Protein AF-A0A0G0GGF8-F1 (afdb_monomer)

Nearest PDB structures (foldseek):
  1bbb-assembly1_A  TM=2.912E-01  e=8.423E+00  Homo sapiens
  7zn0-assembly1_C  TM=1.969E-01  e=3.941E+00  Bacillus coahuilensis

Organism: NCBI:txid1618486

Structure (mmCIF, N/CA/C/O backbone):
data_AF-A0A0G0GGF8-F1
#
_entry.id   AF-A0A0G0GGF8-F1
#
loop_
_atom_site.group_PDB
_atom_site.id
_atom_site.type_symbol
_atom_site.label_atom_id
_atom_site.label_alt_id
_atom_site.label_comp_id
_atom_site.label_asym_id
_atom_site.label_entity_id
_atom_site.label_seq_id
_atom_site.pdbx_PDB_ins_code
_atom_site.Cartn_x
_atom_site.Cartn_y
_atom_site.Cartn_z
_atom_site.occupancy
_atom_site.B_iso_or_equiv
_atom_site.auth_seq_id
_atom_site.auth_comp_id
_atom_site.auth_asym_id
_atom_site.auth_atom_id
_atom_site.pdbx_PDB_model_num
ATOM 1 N N . MET A 1 1 ? 12.171 -14.459 -38.497 1.00 42.41 1 MET A N 1
ATOM 2 C CA . MET A 1 1 ? 12.816 -14.748 -37.200 1.00 42.41 1 MET A CA 1
ATOM 3 C C . MET A 1 1 ? 14.326 -14.737 -37.392 1.00 42.41 1 MET A C 1
ATOM 5 O O . MET A 1 1 ? 14.806 -15.535 -38.185 1.00 42.41 1 MET A O 1
ATOM 9 N N . PRO A 1 2 ? 15.039 -13.827 -36.716 1.00 27.62 2 PRO A N 1
ATOM 10 C CA . PRO A 1 2 ? 16.383 -14.059 -36.173 1.00 27.62 2 PRO A CA 1
ATOM 11 C C . PRO A 1 2 ? 16.330 -13.899 -34.634 1.00 27.62 2 PRO A C 1
ATOM 13 O O . PRO A 1 2 ? 15.717 -12.967 -34.125 1.00 27.62 2 PRO A O 1
ATOM 16 N N . SER A 1 3 ? 16.597 -14.963 -33.872 1.00 27.47 3 SER A N 1
ATOM 17 C CA . SER A 1 3 ? 17.877 -15.296 -33.212 1.00 27.47 3 SER A CA 1
ATOM 18 C C . SER A 1 3 ? 18.202 -14.462 -31.959 1.00 27.47 3 SER A C 1
ATOM 20 O O . SER A 1 3 ? 18.900 -13.461 -32.027 1.00 27.47 3 SER A O 1
ATOM 22 N N . GLY A 1 4 ? 17.757 -14.960 -30.800 1.00 34.84 4 GLY A N 1
ATOM 23 C CA . GLY A 1 4 ? 18.684 -15.309 -29.716 1.00 34.84 4 GLY A CA 1
ATOM 24 C C . GLY A 1 4 ? 19.495 -14.209 -29.028 1.00 34.84 4 GLY A C 1
ATOM 25 O O . GLY A 1 4 ? 20.629 -14.485 -28.648 1.00 34.84 4 GLY A O 1
ATOM 26 N N . GLU A 1 5 ? 18.947 -13.017 -28.801 1.00 31.73 5 GLU A N 1
ATOM 27 C CA . GLU A 1 5 ? 19.563 -12.083 -27.852 1.00 31.73 5 GLU A CA 1
ATOM 28 C C . GLU A 1 5 ? 19.329 -12.571 -26.413 1.00 31.73 5 GLU A C 1
ATOM 30 O O . GLU A 1 5 ? 18.204 -12.854 -25.991 1.00 31.73 5 GLU A O 1
ATOM 35 N N . GLY A 1 6 ? 20.438 -12.777 -25.698 1.00 29.95 6 GLY A N 1
ATOM 36 C CA . GLY A 1 6 ? 20.502 -13.428 -24.397 1.00 29.95 6 GLY A CA 1
ATOM 37 C C . GLY A 1 6 ? 19.543 -12.822 -23.378 1.00 29.95 6 GLY A C 1
ATOM 38 O O . GLY A 1 6 ? 19.532 -11.616 -23.150 1.00 29.95 6 GLY A O 1
ATOM 39 N N . ARG A 1 7 ? 18.757 -13.687 -22.727 1.00 31.75 7 ARG A N 1
ATOM 40 C CA . ARG A 1 7 ? 17.945 -13.310 -21.566 1.00 31.75 7 ARG A CA 1
ATOM 41 C C . ARG A 1 7 ? 18.889 -12.814 -20.462 1.00 31.75 7 ARG A C 1
ATOM 43 O O . ARG A 1 7 ? 19.703 -13.616 -19.997 1.00 31.75 7 ARG A O 1
ATOM 50 N N . PRO A 1 8 ? 18.798 -11.549 -20.018 1.00 37.25 8 PRO A N 1
ATOM 51 C CA . PRO A 1 8 ? 19.554 -11.089 -18.864 1.00 37.25 8 PRO A CA 1
ATOM 52 C C . PRO A 1 8 ? 19.138 -11.892 -17.627 1.00 37.25 8 PRO A C 1
ATOM 54 O O . PRO A 1 8 ? 17.979 -12.292 -17.488 1.00 37.25 8 PRO A O 1
ATOM 57 N N . GLY A 1 9 ? 20.123 -12.184 -16.778 1.00 36.41 9 GLY A N 1
ATOM 58 C CA . GLY A 1 9 ? 20.085 -13.216 -15.745 1.00 36.41 9 GLY A CA 1
ATOM 59 C C . GLY A 1 9 ? 18.895 -13.178 -14.779 1.00 36.41 9 GLY A C 1
ATOM 60 O O . GLY A 1 9 ? 18.388 -12.124 -14.412 1.00 36.41 9 GLY A O 1
ATOM 61 N N . TYR A 1 10 ? 18.492 -14.389 -14.378 1.00 38.44 10 TYR A N 1
ATOM 62 C CA . TYR A 1 10 ? 17.631 -14.763 -13.249 1.00 38.44 10 TYR A CA 1
ATOM 63 C C . TYR A 1 10 ? 16.776 -13.646 -12.631 1.00 38.44 10 TYR A C 1
ATOM 65 O O . TYR A 1 10 ? 17.035 -13.156 -11.533 1.00 38.44 10 TYR A O 1
ATOM 73 N N . ILE A 1 11 ? 15.658 -13.341 -13.289 1.00 41.03 11 ILE A N 1
ATOM 74 C CA . ILE A 1 11 ? 14.492 -12.778 -12.605 1.00 41.03 11 ILE A CA 1
ATOM 75 C C . ILE A 1 11 ? 13.944 -13.878 -11.695 1.00 41.03 11 ILE A C 1
ATOM 77 O O . ILE A 1 11 ? 13.741 -14.992 -12.172 1.00 41.03 11 ILE A O 1
ATOM 81 N N . ASN A 1 12 ? 13.715 -13.594 -10.408 1.00 42.25 12 ASN A N 1
ATOM 82 C CA . ASN A 1 12 ? 13.140 -14.560 -9.467 1.00 42.25 12 ASN A CA 1
ATOM 83 C C . ASN A 1 12 ? 11.812 -15.117 -10.034 1.00 42.25 12 ASN A C 1
ATOM 85 O O . ASN A 1 12 ? 10.801 -14.406 -10.017 1.00 42.25 12 ASN A O 1
ATOM 89 N N . PRO A 1 13 ? 11.780 -16.372 -10.525 1.00 43.16 13 PRO A N 1
ATOM 90 C CA . PRO A 1 13 ? 10.624 -16.899 -11.248 1.00 43.16 13 PRO A CA 1
ATOM 91 C C . PRO A 1 13 ? 9.421 -17.140 -10.323 1.00 43.16 13 PRO A C 1
ATOM 93 O O . PRO A 1 13 ? 8.307 -17.339 -10.797 1.00 43.16 13 PRO A O 1
ATOM 96 N N . ARG A 1 14 ? 9.624 -17.093 -8.999 1.00 47.16 14 ARG A N 1
ATOM 97 C CA . ARG A 1 14 ? 8.639 -17.477 -7.980 1.00 47.16 14 ARG A CA 1
ATOM 98 C C . ARG A 1 14 ? 7.626 -16.365 -7.687 1.00 47.16 14 ARG A C 1
ATOM 100 O O . ARG A 1 14 ? 6.422 -16.582 -7.784 1.00 47.16 14 ARG A O 1
ATOM 107 N N . GLY A 1 15 ? 8.103 -15.128 -7.511 1.00 41.72 15 GLY A N 1
ATOM 108 C CA . GLY A 1 15 ? 7.237 -13.948 -7.358 1.00 41.72 15 GLY A CA 1
ATOM 109 C C . GLY A 1 15 ? 6.410 -13.617 -8.610 1.00 41.72 15 GLY A C 1
ATOM 110 O O . GLY A 1 15 ? 5.330 -13.041 -8.500 1.00 41.72 15 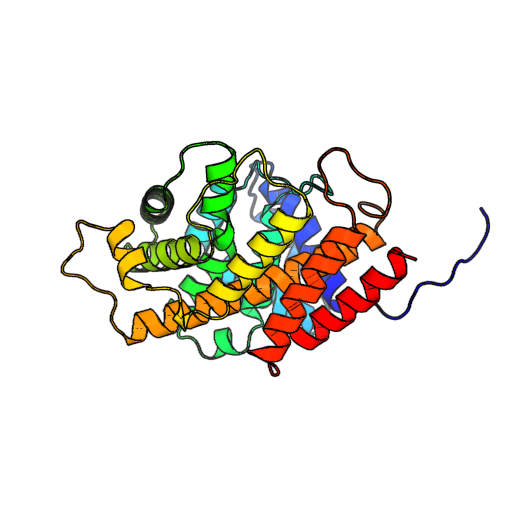GLY A O 1
ATOM 111 N N . GLN A 1 16 ? 6.874 -14.020 -9.800 1.00 49.03 16 GLN A N 1
ATOM 112 C CA . GLN A 1 16 ? 6.127 -13.851 -11.053 1.00 49.03 16 GLN A CA 1
ATOM 113 C C . GLN A 1 16 ? 4.892 -14.758 -11.134 1.00 49.03 16 GLN A C 1
ATOM 115 O O . GLN A 1 16 ? 3.879 -14.338 -11.684 1.00 49.03 16 GLN A O 1
ATOM 120 N N . ILE A 1 17 ? 4.940 -15.975 -10.582 1.00 50.72 17 ILE A N 1
ATOM 121 C CA . ILE A 1 17 ? 3.819 -16.927 -10.654 1.00 50.72 17 ILE A CA 1
ATOM 122 C C . ILE A 1 17 ? 2.632 -16.428 -9.825 1.00 50.72 17 ILE A C 1
ATOM 124 O O . ILE A 1 17 ? 1.522 -16.352 -10.341 1.00 50.72 17 ILE A O 1
ATOM 128 N N . ILE A 1 18 ? 2.855 -16.005 -8.579 1.00 51.66 18 ILE A N 1
ATOM 129 C CA . ILE A 1 18 ? 1.782 -15.501 -7.704 1.00 51.66 18 ILE A CA 1
ATOM 130 C C . ILE A 1 18 ? 1.188 -14.199 -8.237 1.00 51.66 18 ILE A C 1
ATOM 132 O O . ILE A 1 18 ? -0.029 -14.038 -8.284 1.00 51.66 18 ILE A O 1
ATOM 136 N N . PHE A 1 19 ? 2.038 -13.292 -8.714 1.00 50.81 19 PHE A N 1
ATOM 137 C CA . PHE A 1 19 ? 1.583 -12.076 -9.372 1.00 50.81 19 PHE A CA 1
ATOM 138 C C . PHE A 1 19 ? 0.706 -12.376 -10.601 1.00 50.81 19 PHE A C 1
ATOM 140 O O . PHE A 1 19 ? -0.325 -11.732 -10.802 1.00 50.81 19 PHE A O 1
ATOM 147 N N . ARG A 1 20 ? 1.064 -13.401 -11.387 1.00 56.06 20 ARG A N 1
ATOM 148 C CA . ARG A 1 20 ? 0.269 -13.889 -12.527 1.00 56.06 20 ARG A CA 1
ATOM 149 C C . ARG A 1 20 ? -1.031 -14.587 -12.109 1.00 56.06 20 ARG A C 1
ATOM 151 O O . ARG A 1 20 ? -2.036 -14.456 -12.802 1.00 56.06 20 ARG A O 1
ATOM 158 N N . LEU A 1 21 ? -1.053 -15.273 -10.967 1.00 54.25 21 LEU A N 1
ATOM 159 C CA . LEU A 1 21 ? -2.281 -15.837 -10.395 1.00 54.25 21 LEU A CA 1
ATOM 160 C C . LEU A 1 21 ? -3.246 -14.731 -9.944 1.00 54.25 21 LEU A C 1
ATOM 162 O O . LEU A 1 21 ? -4.427 -14.788 -10.278 1.00 54.25 21 LEU A O 1
ATOM 166 N N . ILE A 1 22 ? -2.744 -13.686 -9.278 1.00 55.44 22 ILE A N 1
ATOM 167 C CA . ILE A 1 22 ? -3.530 -12.493 -8.910 1.00 55.44 22 ILE A CA 1
ATOM 168 C C . ILE A 1 22 ? -4.068 -11.793 -10.169 1.00 55.44 22 ILE A C 1
ATOM 170 O O . ILE A 1 22 ? -5.231 -11.396 -10.220 1.00 55.44 22 ILE A O 1
ATOM 174 N N . LEU A 1 23 ? -3.240 -11.695 -11.211 1.00 49.50 23 LEU A N 1
ATOM 175 C CA . LEU A 1 23 ? -3.595 -11.159 -12.528 1.00 49.50 23 LEU A CA 1
ATOM 176 C C . LEU A 1 23 ? -4.792 -11.868 -13.158 1.00 49.50 23 LEU A C 1
ATOM 178 O O . LEU A 1 23 ? -5.785 -11.218 -13.485 1.00 49.50 23 LEU A O 1
ATOM 182 N N . ASN A 1 24 ? -4.717 -13.195 -13.268 1.00 48.25 24 ASN A N 1
ATOM 183 C CA . ASN A 1 24 ? -5.761 -13.999 -13.900 1.00 48.25 24 ASN A CA 1
ATOM 184 C C . ASN A 1 24 ? -7.081 -13.958 -13.115 1.00 48.25 24 ASN A C 1
ATOM 186 O O . ASN A 1 24 ? -8.149 -14.105 -13.702 1.00 48.25 24 ASN A O 1
ATOM 190 N N . GLN A 1 25 ? -7.023 -13.713 -11.803 1.00 49.12 25 GLN A N 1
ATOM 191 C CA . GLN A 1 25 ? -8.213 -13.596 -10.960 1.00 49.12 25 GLN A CA 1
ATOM 192 C C . GLN A 1 25 ? -8.820 -12.190 -10.951 1.00 49.12 25 GLN A C 1
ATOM 194 O O . GLN A 1 25 ? -10.022 -12.052 -10.753 1.00 49.12 25 GLN A O 1
ATOM 199 N N . SER A 1 26 ? -8.035 -11.138 -11.205 1.00 42.50 26 SER A N 1
ATOM 200 C CA . SER A 1 26 ? -8.521 -9.751 -11.144 1.00 42.50 26 SER A CA 1
ATOM 201 C C . SER A 1 26 ? -9.596 -9.421 -12.195 1.00 42.50 26 SER A C 1
ATOM 203 O O . SER A 1 26 ? -10.459 -8.583 -11.941 1.00 42.50 26 SER A O 1
ATOM 205 N N . HIS A 1 27 ? -9.609 -10.130 -13.330 1.00 42.03 27 HIS A N 1
ATOM 206 C CA . HIS A 1 27 ? -10.660 -10.022 -14.349 1.00 42.03 27 HIS A CA 1
ATOM 207 C C . HIS A 1 27 ? -12.040 -10.475 -13.841 1.00 42.03 27 HIS A C 1
ATOM 209 O O . HIS A 1 27 ? -13.049 -9.890 -14.217 1.00 42.03 27 HIS A O 1
ATOM 215 N N . ILE A 1 28 ? -12.084 -11.442 -12.919 1.00 45.50 28 ILE A N 1
ATOM 216 C CA . ILE A 1 28 ? -13.326 -12.002 -12.356 1.00 45.50 28 ILE A CA 1
ATOM 217 C C . ILE A 1 28 ? -14.070 -10.958 -11.504 1.00 45.50 28 ILE A C 1
ATOM 219 O O . ILE A 1 28 ? -15.293 -10.982 -11.407 1.00 45.50 28 ILE A O 1
ATOM 223 N N . TYR A 1 29 ? -13.344 -10.000 -10.924 1.00 42.16 29 TYR A N 1
ATOM 224 C CA . TYR A 1 29 ? -13.914 -8.959 -10.064 1.00 42.16 29 TYR A CA 1
ATOM 225 C C . TYR A 1 29 ? -14.467 -7.751 -10.837 1.00 42.16 29 TYR A C 1
ATOM 227 O O . TYR A 1 29 ? -15.232 -6.968 -10.273 1.00 42.16 29 TYR A O 1
ATOM 235 N N . ASN A 1 30 ? -14.112 -7.589 -12.116 1.00 41.97 30 ASN A N 1
ATOM 236 C CA . ASN A 1 30 ? -14.522 -6.435 -12.922 1.00 41.97 30 ASN A CA 1
ATOM 237 C C . ASN A 1 30 ? -15.901 -6.590 -13.580 1.00 41.97 30 ASN A C 1
ATOM 239 O O . ASN A 1 30 ? -16.567 -5.581 -13.811 1.00 41.97 30 ASN A O 1
ATOM 243 N N . ASP A 1 31 ? -16.362 -7.819 -13.817 1.00 40.72 31 ASP A N 1
ATOM 244 C CA . ASP A 1 31 ? -17.608 -8.074 -14.557 1.00 40.72 31 ASP A CA 1
ATOM 245 C C . ASP A 1 31 ? -18.866 -8.088 -13.672 1.00 40.72 31 ASP A C 1
ATOM 247 O O . ASP A 1 31 ? -19.960 -8.398 -14.135 1.00 40.72 31 ASP A O 1
ATOM 251 N N . GLY A 1 32 ? -18.749 -7.780 -12.375 1.00 38.31 32 GLY A N 1
ATOM 252 C CA . GLY A 1 32 ? -19.886 -7.782 -11.442 1.00 38.31 32 GLY A CA 1
ATOM 253 C C . GLY A 1 32 ? -20.493 -9.168 -11.174 1.00 38.31 32 GLY A C 1
ATOM 254 O O . GLY A 1 32 ? -21.337 -9.302 -10.291 1.00 38.31 32 GLY A O 1
ATOM 255 N N . ILE A 1 33 ? -20.032 -10.211 -11.867 1.00 37.34 33 ILE A N 1
ATOM 256 C CA . ILE A 1 33 ? -20.377 -11.608 -11.612 1.00 37.34 33 ILE A CA 1
ATOM 257 C C . ILE A 1 33 ? -19.367 -12.157 -10.604 1.00 37.34 33 ILE A C 1
ATOM 259 O O . ILE A 1 33 ? -18.464 -12.931 -10.920 1.00 37.34 33 ILE A O 1
ATOM 263 N N . CYS A 1 34 ? -19.537 -11.756 -9.347 1.00 40.97 34 CYS A N 1
ATOM 264 C CA . CYS A 1 34 ? -18.938 -12.475 -8.234 1.00 40.97 34 CYS A CA 1
ATOM 265 C C . CYS A 1 34 ? -19.720 -13.783 -8.054 1.00 40.97 34 CYS A C 1
ATOM 267 O O . CYS A 1 34 ? -20.626 -13.873 -7.229 1.00 40.97 34 CYS A O 1
ATOM 269 N N . SER A 1 35 ? -19.429 -14.800 -8.869 1.00 35.94 35 SER A N 1
ATOM 270 C CA . SER A 1 35 ? -19.874 -16.154 -8.549 1.00 35.94 35 SER A CA 1
ATOM 271 C C . SER A 1 35 ? -18.721 -16.872 -7.858 1.00 35.94 35 SER A C 1
ATOM 273 O O . SER A 1 35 ? -17.689 -17.178 -8.459 1.00 35.94 35 SER A O 1
ATOM 275 N N . TRP A 1 36 ? -18.913 -17.131 -6.567 1.00 37.84 36 TRP A N 1
ATOM 276 C CA . TRP A 1 36 ? -18.075 -17.959 -5.696 1.00 37.84 36 TRP A CA 1
ATOM 277 C C . TRP A 1 36 ? -17.606 -19.280 -6.344 1.00 37.84 36 TRP A C 1
ATOM 279 O O . TRP A 1 36 ? -16.554 -19.810 -5.986 1.00 37.84 36 TRP A O 1
ATOM 289 N N . ASN A 1 37 ? -18.319 -19.777 -7.361 1.00 34.41 37 ASN A N 1
ATOM 290 C CA . ASN A 1 37 ? -17.944 -20.951 -8.150 1.00 34.41 37 ASN A CA 1
ATOM 291 C C . ASN A 1 37 ? -16.600 -20.800 -8.890 1.00 34.41 37 ASN A C 1
ATOM 293 O O . ASN A 1 37 ? -15.916 -21.798 -9.113 1.00 34.41 37 ASN A O 1
ATOM 297 N N . ASN A 1 38 ? -16.151 -19.575 -9.186 1.00 38.06 38 ASN A N 1
ATOM 298 C CA . ASN A 1 38 ? -14.827 -19.348 -9.773 1.00 38.06 38 ASN A CA 1
ATOM 299 C C . ASN A 1 38 ? -13.680 -19.456 -8.749 1.00 38.06 38 ASN A C 1
ATOM 301 O O . ASN A 1 38 ? -12.578 -19.849 -9.130 1.00 38.06 38 ASN A O 1
ATOM 305 N N . MET A 1 39 ? -13.931 -19.221 -7.452 1.00 40.78 39 MET A N 1
ATOM 306 C CA . MET A 1 39 ? -12.955 -19.504 -6.383 1.00 40.78 39 MET A CA 1
ATOM 307 C C . MET A 1 39 ? -12.774 -21.004 -6.125 1.00 40.78 39 MET A C 1
ATOM 309 O O . MET A 1 39 ? -11.697 -21.449 -5.733 1.00 40.78 39 MET A O 1
ATOM 313 N N . ILE A 1 40 ? -13.800 -21.811 -6.396 1.00 38.09 40 ILE A N 1
ATOM 314 C CA . ILE A 1 40 ? -13.758 -23.266 -6.204 1.00 38.09 40 ILE A CA 1
ATOM 315 C C . ILE A 1 40 ? -12.890 -23.951 -7.278 1.00 38.09 40 ILE A C 1
ATOM 317 O O . ILE A 1 40 ? -12.176 -24.903 -6.963 1.00 38.09 40 ILE A O 1
ATOM 321 N N . ASN A 1 41 ? -12.831 -23.422 -8.506 1.00 35.06 41 ASN A N 1
ATOM 322 C CA . ASN A 1 41 ? -11.938 -23.940 -9.557 1.00 35.06 41 ASN A CA 1
ATOM 323 C C . ASN A 1 41 ? -10.444 -23.656 -9.297 1.00 35.06 41 ASN A C 1
ATOM 325 O O . ASN A 1 41 ? -9.583 -24.354 -9.830 1.00 35.06 41 ASN A O 1
ATOM 329 N N . ILE A 1 42 ? -10.126 -22.698 -8.419 1.00 40.34 42 ILE A N 1
ATOM 330 C CA . ILE A 1 42 ? -8.754 -22.373 -7.993 1.00 40.34 42 ILE A CA 1
ATOM 331 C C . ILE A 1 42 ? -8.184 -23.459 -7.070 1.00 40.34 42 ILE A C 1
ATOM 333 O O . ILE A 1 42 ? -7.000 -23.773 -7.157 1.00 40.34 42 ILE A O 1
ATOM 337 N N . ARG A 1 43 ? -9.022 -24.121 -6.259 1.00 37.19 43 ARG A N 1
ATOM 338 C CA . ARG A 1 43 ? -8.591 -25.239 -5.395 1.00 37.19 43 ARG A CA 1
ATOM 339 C C . ARG A 1 43 ? -8.087 -26.455 -6.176 1.00 37.19 43 ARG A C 1
ATOM 341 O O . ARG A 1 43 ? -7.363 -27.266 -5.613 1.00 37.19 43 ARG A O 1
ATOM 348 N N . ARG A 1 44 ? -8.477 -26.601 -7.447 1.00 33.88 44 ARG A N 1
ATOM 349 C CA . ARG A 1 44 ? -8.236 -27.816 -8.240 1.00 33.88 44 ARG A CA 1
ATOM 350 C C . ARG A 1 44 ? -6.990 -27.746 -9.136 1.00 33.88 44 ARG A C 1
ATOM 352 O O . ARG A 1 44 ? -6.562 -28.782 -9.625 1.00 33.88 44 ARG A O 1
ATOM 359 N N . PHE A 1 45 ? -6.402 -26.563 -9.333 1.00 35.53 45 PHE A N 1
ATOM 360 C CA . PHE A 1 45 ? -5.210 -26.366 -10.179 1.00 35.53 45 PHE A CA 1
ATOM 361 C C . PHE A 1 45 ? -3.899 -26.225 -9.378 1.00 35.53 45 PHE A C 1
ATOM 363 O O . PHE A 1 45 ? -2.823 -26.138 -9.957 1.00 35.53 45 PHE A O 1
ATOM 370 N N . ILE A 1 46 ? -3.976 -26.180 -8.046 1.00 41.56 46 ILE A N 1
ATOM 371 C CA . ILE A 1 46 ? -2.852 -25.852 -7.165 1.00 41.56 46 ILE A CA 1
ATOM 372 C C . ILE A 1 46 ? -2.385 -27.128 -6.459 1.00 41.56 46 ILE A C 1
ATOM 374 O O . ILE A 1 46 ? -2.961 -27.531 -5.449 1.00 41.56 46 ILE A O 1
ATOM 378 N N . SER A 1 47 ? -1.348 -27.772 -6.992 1.00 38.38 47 SER A N 1
ATOM 379 C CA . SER A 1 47 ? -0.620 -28.819 -6.280 1.00 38.38 47 SER A CA 1
ATOM 380 C C . SER A 1 47 ? 0.886 -28.688 -6.505 1.00 38.38 47 SER A C 1
ATOM 382 O O . SER A 1 47 ? 1.348 -28.747 -7.643 1.00 38.38 47 SER A O 1
ATOM 384 N N . GLU A 1 48 ? 1.604 -28.644 -5.375 1.00 41.25 48 GLU A N 1
ATOM 385 C CA . GLU A 1 48 ? 3.037 -28.923 -5.180 1.00 41.25 48 GLU A CA 1
ATOM 386 C C . GLU A 1 48 ? 4.043 -27.748 -5.128 1.00 41.25 48 GLU A C 1
ATOM 388 O O . GLU A 1 48 ? 5.183 -27.925 -5.536 1.00 41.25 48 GLU A O 1
ATOM 393 N N . ASN A 1 49 ? 3.739 -26.588 -4.513 1.00 46.22 49 ASN A N 1
ATOM 394 C CA . ASN A 1 49 ? 4.799 -25.649 -4.058 1.00 46.22 49 ASN A CA 1
ATOM 395 C C . ASN A 1 49 ? 4.541 -24.936 -2.704 1.00 46.22 49 ASN A C 1
ATOM 397 O O . ASN A 1 49 ? 3.415 -24.646 -2.311 1.00 46.22 49 ASN A O 1
ATOM 401 N N . SER A 1 50 ? 5.603 -24.593 -1.954 1.00 49.88 50 SER A N 1
ATOM 402 C CA . SER A 1 50 ? 5.503 -23.924 -0.633 1.00 49.88 50 SER A CA 1
ATOM 403 C C . SER A 1 50 ? 5.051 -22.457 -0.696 1.00 49.88 50 SER A C 1
ATOM 405 O O . SER A 1 50 ? 4.508 -21.935 0.278 1.00 49.88 50 SER A O 1
ATOM 407 N N . GLU A 1 51 ? 5.236 -21.790 -1.836 1.00 54.38 51 GLU A N 1
ATOM 408 C CA . GLU A 1 51 ? 4.696 -20.448 -2.086 1.00 54.38 51 GLU A CA 1
ATOM 409 C C . GLU A 1 51 ? 3.200 -20.468 -2.409 1.00 54.38 51 GLU A C 1
ATOM 411 O O . GLU A 1 51 ? 2.485 -19.542 -2.030 1.00 54.38 51 GLU A O 1
ATOM 416 N N . GLU A 1 52 ? 2.704 -21.562 -2.991 1.00 60.38 52 GLU A N 1
ATOM 417 C CA . GLU A 1 52 ? 1.272 -21.770 -3.199 1.00 60.38 52 GLU A CA 1
ATOM 418 C C . GLU A 1 52 ? 0.548 -21.864 -1.862 1.00 60.38 52 GLU A C 1
ATOM 420 O O . GLU A 1 52 ? -0.434 -21.165 -1.674 1.00 60.38 52 GLU A O 1
ATOM 425 N N . LYS A 1 53 ? 1.088 -22.597 -0.877 1.00 62.69 53 LYS A N 1
ATOM 426 C CA . LYS A 1 53 ? 0.516 -22.631 0.484 1.00 62.69 53 LYS A CA 1
ATOM 427 C C . LYS A 1 53 ? 0.413 -21.240 1.115 1.00 62.69 53 LYS A C 1
ATOM 429 O O . LYS A 1 53 ? -0.566 -20.945 1.794 1.00 62.69 53 LYS A O 1
ATOM 434 N N . LYS A 1 54 ? 1.406 -20.371 0.888 1.00 73.81 54 LYS A N 1
ATOM 435 C CA . LYS A 1 54 ? 1.387 -18.988 1.392 1.00 73.81 54 LYS A CA 1
ATOM 436 C C . LYS A 1 54 ? 0.336 -18.140 0.681 1.00 73.81 54 LYS A C 1
ATOM 438 O O . LYS A 1 54 ? -0.350 -17.358 1.330 1.00 73.81 54 LYS A O 1
ATOM 443 N N . PHE A 1 55 ? 0.218 -18.282 -0.639 1.00 73.75 55 PHE A N 1
ATOM 444 C CA . PHE A 1 55 ? -0.809 -17.592 -1.414 1.00 73.75 55 PHE A CA 1
ATOM 445 C C . PHE A 1 55 ? -2.214 -18.093 -1.061 1.00 73.75 55 PHE A C 1
ATOM 447 O O . PHE A 1 55 ? -3.095 -17.278 -0.823 1.00 73.75 55 PHE A O 1
ATOM 454 N N . THR A 1 56 ? -2.406 -19.403 -0.912 1.00 72.62 56 THR A N 1
ATOM 455 C CA . THR A 1 56 ? -3.647 -20.009 -0.419 1.00 72.62 56 THR A CA 1
ATOM 456 C C . THR A 1 56 ? -4.014 -19.463 0.954 1.00 72.62 56 THR A C 1
ATOM 458 O O . THR A 1 56 ? -5.128 -18.983 1.111 1.00 72.62 56 THR A O 1
ATOM 461 N N . GLY A 1 57 ? -3.076 -19.425 1.908 1.00 82.50 57 GLY A N 1
ATOM 462 C CA . GLY A 1 57 ? -3.337 -18.858 3.235 1.00 82.50 57 GLY A CA 1
ATOM 463 C C . GLY A 1 57 ? -3.719 -17.373 3.200 1.00 82.50 57 GLY A C 1
ATOM 464 O O . GLY A 1 57 ? -4.607 -16.946 3.931 1.00 82.50 57 GLY A O 1
ATOM 465 N N . PHE A 1 58 ? -3.107 -16.580 2.314 1.00 87.19 58 PHE A N 1
ATOM 466 C CA . PHE A 1 58 ? -3.517 -15.189 2.097 1.00 87.19 58 PHE A CA 1
ATOM 467 C C . PHE A 1 58 ? -4.929 -15.090 1.506 1.00 87.19 58 PHE A C 1
ATOM 469 O O . PHE A 1 58 ? -5.744 -14.310 1.993 1.00 87.19 58 PHE A O 1
ATOM 476 N N . MET A 1 59 ? -5.230 -15.890 0.480 1.00 80.12 59 MET A N 1
ATOM 477 C CA . MET A 1 59 ? -6.549 -15.908 -0.151 1.00 80.12 59 MET A CA 1
ATOM 478 C C . MET A 1 59 ? -7.632 -16.360 0.830 1.00 80.12 59 MET A C 1
ATOM 480 O O . MET A 1 59 ? -8.701 -15.759 0.864 1.00 80.12 59 MET A O 1
ATOM 484 N N . GLU A 1 60 ? -7.352 -17.358 1.668 1.00 82.31 60 GLU A N 1
ATOM 485 C CA . GLU A 1 60 ? -8.226 -17.785 2.765 1.00 82.31 60 GLU A CA 1
ATOM 486 C C . GLU A 1 60 ? -8.448 -16.654 3.773 1.00 82.31 60 GLU A C 1
ATOM 488 O O . GLU A 1 60 ? -9.586 -16.408 4.169 1.00 82.31 60 GLU A O 1
ATOM 493 N N . PHE A 1 61 ? -7.395 -15.908 4.127 1.00 87.75 61 PHE A N 1
ATOM 494 C CA . PHE A 1 61 ? -7.501 -14.766 5.031 1.00 87.75 61 PHE A CA 1
ATOM 495 C C . PHE A 1 61 ? -8.412 -13.665 4.470 1.00 87.75 61 PHE A C 1
ATOM 497 O O . PHE A 1 61 ? -9.356 -13.251 5.142 1.00 87.75 61 PHE A O 1
ATOM 504 N N . ILE A 1 62 ? -8.181 -13.201 3.235 1.00 85.56 62 ILE A N 1
ATOM 505 C CA . ILE A 1 62 ? -8.995 -12.119 2.648 1.00 85.56 62 ILE A CA 1
ATOM 506 C C . ILE A 1 62 ? -10.408 -12.575 2.255 1.00 85.56 62 ILE A C 1
ATOM 508 O O . ILE A 1 62 ? -11.299 -11.740 2.151 1.00 85.56 62 ILE A O 1
ATOM 512 N N . SER A 1 63 ? -10.624 -13.883 2.079 1.00 77.31 63 SER A N 1
ATOM 513 C CA . SER A 1 63 ? -11.946 -14.474 1.813 1.00 77.31 63 SER A CA 1
ATOM 514 C C . SER A 1 63 ? -12.707 -14.853 3.087 1.00 77.31 63 SER A C 1
ATOM 516 O O . SER A 1 63 ? -13.814 -15.385 3.007 1.00 77.31 63 SER A O 1
ATOM 518 N N . SER A 1 64 ? -12.124 -14.622 4.265 1.00 82.12 64 SER A N 1
ATOM 519 C CA . SER A 1 64 ? -12.804 -14.858 5.536 1.00 82.12 64 SER A CA 1
ATOM 520 C C . SER A 1 64 ? -14.023 -13.944 5.685 1.00 82.12 64 SER A C 1
ATOM 522 O O . SER A 1 64 ? -14.054 -12.828 5.159 1.00 82.12 64 SER A O 1
ATOM 524 N N . GLN A 1 65 ? -15.022 -14.390 6.453 1.00 80.31 65 GLN A N 1
ATOM 525 C CA . GLN A 1 65 ? -16.227 -13.595 6.729 1.00 80.31 65 GLN A CA 1
ATOM 526 C C . GLN A 1 65 ? -15.894 -12.225 7.339 1.00 80.31 65 GLN A C 1
ATOM 528 O O . GLN A 1 65 ? -16.588 -11.244 7.086 1.00 80.31 65 GLN A O 1
ATOM 533 N N . GLU A 1 66 ? -14.804 -12.140 8.101 1.00 85.81 66 GLU A N 1
ATOM 534 C CA . GLU A 1 66 ? -14.342 -10.901 8.723 1.00 85.81 66 GLU A CA 1
ATOM 535 C C . GLU A 1 66 ? -13.725 -9.927 7.709 1.00 85.81 66 GLU A C 1
ATOM 537 O O . GLU A 1 66 ? -13.876 -8.711 7.845 1.00 85.81 66 GLU A O 1
ATOM 542 N N . MET A 1 67 ? -13.048 -10.423 6.671 1.00 87.31 67 MET A N 1
ATOM 543 C CA . MET A 1 67 ? -12.422 -9.583 5.644 1.00 87.31 67 MET A CA 1
ATOM 544 C C . MET A 1 67 ? -13.354 -9.240 4.482 1.00 87.31 67 MET A C 1
ATOM 546 O O . MET A 1 67 ? -13.146 -8.212 3.835 1.00 87.31 67 MET A O 1
ATOM 550 N N . MET A 1 68 ? -14.396 -10.040 4.241 1.00 81.00 68 MET A N 1
ATOM 551 C CA . MET A 1 68 ? -15.340 -9.845 3.136 1.00 81.00 68 MET A CA 1
ATOM 552 C C . MET A 1 68 ? -15.861 -8.402 3.002 1.00 81.00 68 MET A C 1
ATOM 554 O O . MET A 1 68 ? -15.747 -7.850 1.907 1.00 81.00 68 MET A O 1
ATOM 558 N N . PRO A 1 69 ? -16.334 -7.722 4.068 1.00 83.19 69 PRO A N 1
ATOM 559 C CA . PRO A 1 69 ? -16.838 -6.359 3.915 1.00 83.19 69 PRO A CA 1
ATOM 560 C C . PRO A 1 69 ? -15.765 -5.349 3.481 1.00 83.19 69 PRO A C 1
ATOM 562 O O . PRO A 1 69 ? -16.054 -4.400 2.749 1.00 83.19 69 PRO A O 1
ATOM 565 N N . VAL A 1 70 ? -14.507 -5.561 3.889 1.00 87.25 70 VAL A N 1
ATOM 566 C CA . VAL A 1 70 ? -13.369 -4.750 3.429 1.00 87.25 70 VAL A CA 1
ATOM 567 C C . VAL A 1 70 ? -13.125 -4.992 1.944 1.00 87.25 70 VAL A C 1
ATOM 569 O O . VAL A 1 70 ? -12.983 -4.035 1.186 1.00 87.25 70 VAL A O 1
ATOM 572 N N . VAL A 1 71 ? -13.089 -6.257 1.519 1.00 83.88 71 VAL A N 1
ATOM 573 C CA . VAL A 1 71 ? -12.860 -6.627 0.115 1.00 83.88 71 VAL A CA 1
ATOM 574 C C . VAL A 1 71 ? -13.957 -6.055 -0.783 1.00 83.88 71 VAL A C 1
ATOM 576 O O . VAL A 1 71 ? -13.644 -5.439 -1.802 1.00 83.88 71 VAL A O 1
ATOM 579 N N . ASP A 1 72 ? -15.223 -6.148 -0.376 1.00 76.69 72 ASP A N 1
ATOM 580 C CA . ASP A 1 72 ? -16.351 -5.567 -1.110 1.00 76.69 72 ASP A CA 1
ATOM 581 C C . ASP A 1 72 ? -16.217 -4.045 -1.253 1.00 76.69 72 ASP A C 1
ATOM 583 O O . ASP A 1 72 ? -16.453 -3.483 -2.330 1.00 76.69 72 ASP A O 1
ATOM 587 N N . CYS A 1 73 ? -15.784 -3.364 -0.186 1.00 85.06 73 CYS A N 1
ATOM 588 C CA . CYS A 1 73 ? -15.491 -1.934 -0.221 1.00 85.06 73 CYS A CA 1
ATOM 589 C C . CYS A 1 73 ? -14.387 -1.617 -1.241 1.00 85.06 73 CYS A C 1
ATOM 591 O O . CYS A 1 73 ? -14.582 -0.773 -2.120 1.00 85.06 73 CYS A O 1
ATOM 593 N N . VAL A 1 74 ? -13.264 -2.339 -1.184 1.00 86.00 74 VAL A N 1
ATOM 594 C CA . VAL A 1 74 ? -12.112 -2.176 -2.086 1.00 86.00 74 VAL A CA 1
ATOM 595 C C . VAL A 1 74 ? -12.531 -2.364 -3.546 1.00 86.00 74 VAL A C 1
ATOM 597 O O . VAL A 1 74 ? -12.255 -1.501 -4.385 1.00 86.00 74 VAL A O 1
ATOM 600 N N . VAL A 1 75 ? -13.258 -3.443 -3.853 1.00 81.62 75 VAL A N 1
ATOM 601 C CA . VAL A 1 75 ? -13.767 -3.725 -5.203 1.00 81.62 75 VAL A CA 1
ATOM 602 C C . VAL A 1 75 ? -14.684 -2.599 -5.669 1.00 81.62 75 VAL A C 1
ATOM 604 O O . VAL A 1 75 ? -14.466 -2.029 -6.738 1.00 81.62 75 VAL A O 1
ATOM 607 N N . LYS A 1 76 ? -15.662 -2.186 -4.857 1.00 79.56 76 LYS A N 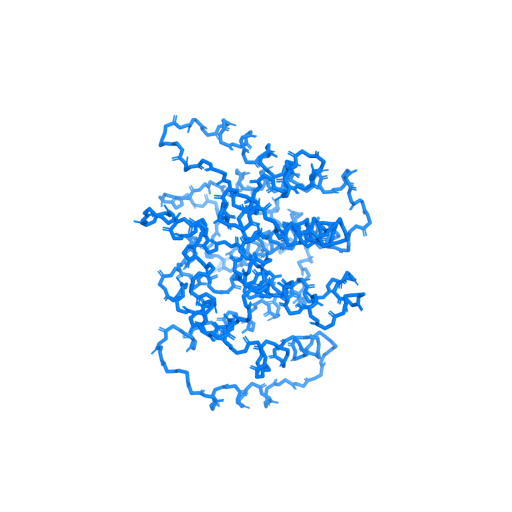1
ATOM 608 C CA . LYS A 1 76 ? -16.576 -1.090 -5.211 1.00 79.56 76 LYS A CA 1
ATOM 609 C C . LYS A 1 76 ? -15.836 0.225 -5.471 1.00 79.56 76 LYS A C 1
ATOM 611 O O . LYS A 1 76 ? -16.205 0.966 -6.386 1.00 79.56 76 LYS A O 1
ATOM 616 N N . MET A 1 77 ? -14.800 0.529 -4.691 1.00 85.25 77 MET A N 1
ATOM 617 C CA . MET A 1 77 ? -14.016 1.752 -4.852 1.00 85.25 77 MET A CA 1
ATOM 618 C C . MET A 1 77 ? -13.176 1.752 -6.133 1.00 85.25 77 MET A C 1
ATOM 620 O O . MET A 1 77 ? -13.082 2.809 -6.767 1.00 85.25 77 MET A O 1
ATOM 624 N N . HIS A 1 78 ? -12.623 0.595 -6.513 1.00 84.94 78 HIS A N 1
ATOM 625 C CA . HIS A 1 78 ? -11.579 0.467 -7.535 1.00 84.94 78 HIS A CA 1
ATOM 626 C C . HIS A 1 78 ? -11.980 -0.288 -8.814 1.00 84.94 78 HIS A C 1
ATOM 628 O O . HIS A 1 78 ? -11.171 -0.362 -9.735 1.00 84.94 78 HIS A O 1
ATOM 634 N N . ARG A 1 79 ? -13.220 -0.781 -8.945 1.00 78.88 79 ARG A N 1
ATOM 635 C CA . ARG A 1 79 ? -13.721 -1.538 -10.121 1.00 78.88 79 ARG A CA 1
ATOM 636 C C . ARG A 1 79 ? -13.571 -0.852 -11.489 1.00 78.88 79 ARG A C 1
ATOM 638 O O . ARG A 1 79 ? -13.712 -1.488 -12.523 1.00 78.88 79 ARG A O 1
ATOM 645 N N . HIS A 1 80 ? -13.344 0.460 -11.514 1.00 82.88 80 HIS A N 1
ATOM 646 C CA . HIS A 1 80 ? -13.144 1.240 -12.746 1.00 82.88 80 HIS A CA 1
ATOM 647 C C . HIS A 1 80 ? -11.765 1.909 -12.802 1.00 82.88 80 HIS A C 1
ATOM 649 O O . HIS A 1 80 ? -11.542 2.818 -13.604 1.00 82.88 80 HIS A O 1
ATOM 655 N N . ASP A 1 81 ? -10.863 1.542 -11.896 1.00 83.62 81 ASP A N 1
ATOM 656 C CA . ASP A 1 81 ? -9.496 2.037 -11.889 1.00 83.62 81 ASP A CA 1
ATOM 657 C C . ASP A 1 81 ? -8.598 1.061 -12.644 1.00 83.62 81 ASP A C 1
ATOM 659 O O . ASP A 1 81 ? -8.686 -0.154 -12.466 1.00 83.62 81 ASP A O 1
ATOM 663 N N . THR A 1 82 ? -7.699 1.598 -13.467 1.00 84.25 82 THR A N 1
ATOM 664 C CA . THR A 1 82 ? -6.778 0.804 -14.283 1.00 84.25 82 THR A CA 1
ATOM 665 C C . THR A 1 82 ? -5.338 1.285 -14.151 1.00 84.25 82 THR A C 1
ATOM 667 O O . THR A 1 82 ? -5.050 2.449 -13.837 1.00 84.25 82 THR A O 1
ATOM 670 N N . ARG A 1 83 ? -4.399 0.368 -14.386 1.00 80.94 83 ARG A N 1
ATOM 671 C CA . ARG A 1 83 ? -2.967 0.648 -14.472 1.00 80.94 83 ARG A CA 1
ATOM 672 C C . ARG A 1 83 ? -2.686 1.409 -15.759 1.00 80.94 83 ARG A C 1
ATOM 674 O O . ARG A 1 83 ? -3.086 1.003 -16.841 1.00 80.94 83 ARG A O 1
ATOM 681 N N . LYS A 1 84 ? -1.936 2.506 -15.654 1.00 79.94 84 LYS A N 1
ATOM 682 C CA . LYS A 1 84 ? -1.658 3.374 -16.810 1.00 79.94 84 LYS A CA 1
ATOM 683 C C . LYS A 1 84 ? -0.808 2.715 -17.899 1.00 79.94 84 LYS A C 1
ATOM 685 O O . LYS A 1 84 ? -0.920 3.119 -19.047 1.00 79.94 84 LYS A O 1
ATOM 690 N N . ALA A 1 85 ? 0.080 1.795 -17.521 1.00 75.19 85 ALA A N 1
ATOM 691 C CA . ALA A 1 85 ? 0.985 1.135 -18.458 1.00 75.19 85 ALA A CA 1
ATOM 692 C C . ALA A 1 85 ? 0.281 0.042 -19.264 1.00 75.19 85 ALA A C 1
ATOM 694 O O . ALA A 1 85 ? 0.433 -0.014 -20.476 1.00 75.19 85 ALA A O 1
ATOM 695 N N . THR A 1 86 ? -0.530 -0.778 -18.595 1.00 73.75 86 THR A N 1
ATOM 696 C CA . THR A 1 86 ? -1.079 -2.005 -19.185 1.00 73.75 86 THR A CA 1
ATOM 697 C C . THR A 1 86 ? -2.584 -1.969 -19.429 1.00 73.75 86 THR A C 1
ATOM 699 O O . THR A 1 86 ? -3.088 -2.788 -20.185 1.00 73.75 86 THR A O 1
ATOM 702 N N . GLY A 1 87 ? -3.320 -1.053 -18.794 1.00 76.00 87 GLY A N 1
ATOM 703 C CA . GLY A 1 87 ? -4.784 -1.077 -18.767 1.00 76.00 87 GLY A CA 1
ATOM 704 C C . GLY A 1 87 ? -5.376 -2.110 -17.799 1.00 76.00 87 GLY A C 1
ATOM 705 O O . GLY A 1 87 ? -6.590 -2.113 -17.612 1.00 76.00 87 GLY A O 1
ATOM 706 N N . ASP A 1 88 ? -4.543 -2.928 -17.143 1.00 76.69 88 ASP A N 1
ATOM 707 C CA . ASP A 1 88 ? -4.984 -3.940 -16.175 1.00 76.69 88 ASP A CA 1
ATOM 708 C C . ASP A 1 88 ? -5.788 -3.310 -15.020 1.00 76.69 88 ASP A C 1
ATOM 710 O O . ASP A 1 88 ? -5.534 -2.153 -14.655 1.00 76.69 88 ASP A O 1
ATOM 714 N N . PRO A 1 89 ? -6.693 -4.063 -14.369 1.00 77.62 89 PRO A N 1
ATOM 715 C CA . PRO A 1 89 ? -7.422 -3.582 -13.198 1.00 77.62 89 PRO A CA 1
ATOM 716 C C . PRO A 1 89 ? -6.465 -3.125 -12.087 1.00 77.62 89 PRO A C 1
ATOM 718 O O . PRO A 1 89 ? -5.527 -3.839 -11.730 1.00 77.62 89 PRO A O 1
ATOM 721 N N . TYR A 1 90 ? -6.710 -1.956 -11.484 1.00 84.12 90 TYR A N 1
ATOM 722 C CA . TYR A 1 90 ? -5.859 -1.436 -10.402 1.00 84.12 90 TYR A CA 1
ATOM 723 C C . TYR A 1 90 ? -5.877 -2.332 -9.156 1.00 84.12 90 TYR A C 1
ATOM 725 O O . TYR A 1 90 ? -4.896 -2.392 -8.422 1.00 84.12 90 TYR A O 1
ATOM 733 N N . LEU A 1 91 ? -6.966 -3.084 -8.959 1.00 80.69 91 LEU A N 1
ATOM 734 C CA . LEU A 1 91 ? -7.127 -4.073 -7.889 1.00 80.69 91 LEU A CA 1
ATOM 735 C C . LEU A 1 91 ? -5.963 -5.066 -7.804 1.00 80.69 91 LEU A C 1
ATOM 737 O O . LEU A 1 91 ? -5.565 -5.443 -6.706 1.00 80.69 91 LEU A O 1
ATOM 741 N N . LYS A 1 92 ? -5.368 -5.432 -8.943 1.00 81.62 92 LYS A N 1
ATOM 742 C CA . LYS A 1 92 ? -4.176 -6.287 -9.015 1.00 81.62 92 LYS A CA 1
ATOM 743 C C . LYS A 1 92 ? -3.035 -5.757 -8.142 1.00 81.62 92 LYS A C 1
ATOM 745 O O . LYS A 1 92 ? -2.426 -6.523 -7.402 1.00 81.62 92 LYS A O 1
ATOM 750 N N . HIS A 1 93 ? -2.771 -4.453 -8.221 1.00 88.38 93 HIS A N 1
ATOM 751 C CA . HIS A 1 93 ? -1.723 -3.803 -7.440 1.00 88.38 93 HIS A CA 1
ATOM 752 C C . HIS A 1 93 ? -2.049 -3.835 -5.945 1.00 88.38 93 HIS A C 1
ATOM 754 O O . HIS A 1 93 ? -1.223 -4.240 -5.134 1.00 88.38 93 HIS A O 1
ATOM 760 N N . LEU A 1 94 ? -3.289 -3.497 -5.587 1.00 89.44 94 LEU A N 1
ATOM 761 C CA . LEU A 1 94 ? -3.748 -3.480 -4.196 1.00 89.44 94 LEU A CA 1
ATOM 762 C C . LEU A 1 94 ? -3.643 -4.867 -3.541 1.00 89.44 94 LEU A C 1
ATOM 764 O O . LEU A 1 94 ? -3.121 -4.991 -2.434 1.00 89.44 94 LEU A O 1
ATOM 768 N N . ILE A 1 95 ? -4.088 -5.914 -4.243 1.00 85.62 95 ILE A N 1
ATOM 769 C CA . ILE A 1 95 ? -4.023 -7.303 -3.767 1.00 85.62 95 ILE A CA 1
ATOM 770 C C . ILE A 1 95 ? -2.570 -7.758 -3.631 1.00 85.62 95 ILE A C 1
ATOM 772 O O . ILE A 1 95 ? -2.222 -8.391 -2.636 1.00 85.62 95 ILE A O 1
ATOM 776 N N . TYR A 1 96 ? -1.706 -7.430 -4.595 1.00 85.88 96 TYR A N 1
ATOM 777 C CA . TYR A 1 96 ? -0.307 -7.837 -4.532 1.00 85.88 96 TYR A CA 1
ATOM 778 C C . TYR A 1 96 ? 0.463 -7.124 -3.411 1.00 85.88 96 TYR A C 1
ATOM 780 O O . TYR A 1 96 ? 1.202 -7.774 -2.673 1.00 85.88 96 TYR A O 1
ATOM 788 N N . THR A 1 97 ? 0.225 -5.827 -3.200 1.00 93.50 97 THR A N 1
ATOM 789 C CA . THR A 1 97 ? 0.755 -5.088 -2.044 1.00 93.50 97 THR A CA 1
ATOM 790 C C . THR A 1 97 ? 0.302 -5.728 -0.727 1.00 93.50 97 THR A C 1
ATOM 792 O O . THR A 1 97 ? 1.130 -6.011 0.140 1.00 93.50 97 THR A O 1
ATOM 795 N N . ALA A 1 98 ? -0.988 -6.062 -0.598 1.00 93.81 98 ALA A N 1
ATOM 796 C CA . ALA A 1 98 ? -1.518 -6.747 0.582 1.00 93.81 98 ALA A CA 1
ATOM 797 C C . ALA A 1 98 ? -0.923 -8.145 0.793 1.00 93.81 98 ALA A C 1
ATOM 799 O O . ALA A 1 98 ? -0.631 -8.513 1.930 1.00 93.81 98 ALA A O 1
ATOM 800 N N . TYR A 1 99 ? -0.678 -8.895 -0.282 1.00 91.56 99 TYR A N 1
ATOM 801 C CA . TYR A 1 99 ? 0.008 -10.182 -0.216 1.00 91.56 99 TYR A CA 1
ATOM 802 C C . TYR A 1 99 ? 1.439 -10.037 0.319 1.00 91.56 99 TYR A C 1
ATOM 804 O O . TYR A 1 99 ? 1.836 -10.771 1.223 1.00 91.56 99 TYR A O 1
ATOM 812 N N . LEU A 1 100 ? 2.209 -9.060 -0.173 1.00 90.56 100 LEU A N 1
ATOM 813 C CA . LEU A 1 100 ? 3.551 -8.785 0.354 1.00 90.56 100 LEU A CA 1
ATOM 814 C C . LEU A 1 100 ? 3.505 -8.374 1.832 1.00 90.56 100 LEU A C 1
ATOM 816 O O . LEU A 1 100 ? 4.354 -8.806 2.612 1.00 90.56 100 LEU A O 1
ATOM 820 N N . GLY A 1 101 ? 2.488 -7.604 2.230 1.00 93.88 101 GLY A N 1
ATOM 821 C CA . GLY A 1 101 ? 2.210 -7.298 3.632 1.00 93.88 101 GLY A CA 1
ATOM 822 C C . GLY A 1 101 ? 1.944 -8.552 4.467 1.00 93.88 101 GLY A C 1
ATOM 823 O O . GLY A 1 101 ? 2.552 -8.719 5.518 1.00 93.88 101 GLY A O 1
ATOM 824 N N . PHE A 1 102 ? 1.102 -9.466 3.985 1.00 92.94 102 PHE A N 1
ATOM 825 C CA . PHE A 1 102 ? 0.779 -10.732 4.654 1.00 92.94 102 PHE A CA 1
ATOM 826 C C . PHE A 1 102 ? 2.008 -11.627 4.880 1.00 92.94 102 PHE A C 1
ATOM 828 O O . PHE A 1 102 ? 2.086 -12.362 5.864 1.00 92.94 102 PHE A O 1
ATOM 835 N N . LEU A 1 103 ? 2.998 -11.562 3.987 1.00 88.44 103 LEU A N 1
ATOM 836 C CA . LEU A 1 103 ? 4.249 -12.306 4.132 1.00 88.44 103 LEU A CA 1
ATOM 837 C C . LEU A 1 103 ? 5.242 -11.677 5.118 1.00 88.44 103 LEU A C 1
ATOM 839 O O . LEU A 1 103 ? 6.243 -12.323 5.452 1.00 88.44 103 LEU A O 1
ATOM 843 N N . SER A 1 104 ? 5.006 -10.439 5.554 1.00 88.25 104 SER A N 1
ATOM 844 C CA . SER A 1 104 ? 5.981 -9.689 6.337 1.00 88.25 104 SER A CA 1
ATOM 845 C C . SER A 1 104 ? 6.145 -10.281 7.751 1.00 88.25 104 SER A C 1
ATOM 847 O O . SER A 1 104 ? 5.184 -10.796 8.334 1.00 88.25 104 SER A O 1
ATOM 849 N N . PRO A 1 105 ? 7.357 -10.256 8.338 1.00 85.31 105 PRO A N 1
ATOM 850 C CA . PRO A 1 105 ? 7.570 -10.706 9.714 1.00 85.31 105 PRO A CA 1
ATOM 851 C C . PRO A 1 105 ? 6.692 -9.964 10.727 1.00 85.31 105 PRO A C 1
ATOM 853 O O . PRO A 1 105 ? 6.220 -10.570 11.686 1.00 85.31 105 PRO A O 1
ATOM 856 N N . GLU A 1 106 ? 6.435 -8.679 10.485 1.00 85.00 106 GLU A N 1
ATOM 857 C CA . GLU A 1 106 ? 5.589 -7.831 11.321 1.00 85.00 106 GLU A CA 1
ATOM 858 C C . GLU A 1 106 ? 4.155 -8.365 11.387 1.00 85.00 106 GLU A C 1
ATOM 860 O O . GLU A 1 106 ? 3.588 -8.431 12.474 1.00 85.00 106 GLU A O 1
ATOM 865 N N . PHE A 1 107 ? 3.589 -8.830 10.265 1.00 90.88 107 PHE A N 1
ATOM 866 C CA . PHE A 1 107 ? 2.243 -9.417 10.238 1.00 90.88 107 PHE A CA 1
ATOM 867 C C . PHE A 1 107 ? 2.106 -10.621 11.181 1.00 90.88 107 PHE A C 1
ATOM 869 O O . PHE A 1 107 ? 1.072 -10.808 11.820 1.00 90.88 107 PHE A O 1
ATOM 876 N N . LYS A 1 108 ? 3.161 -11.432 11.318 1.00 88.62 108 LYS A N 1
ATOM 877 C CA . LYS A 1 108 ? 3.148 -12.616 12.192 1.00 88.62 108 LYS A CA 1
ATOM 878 C C . LYS A 1 108 ? 3.150 -12.267 13.680 1.00 88.62 108 LYS A C 1
ATOM 880 O O . LYS A 1 108 ? 2.737 -13.096 14.483 1.00 88.62 108 LYS A O 1
ATOM 885 N N . GLN A 1 109 ? 3.634 -11.078 14.032 1.00 89.62 109 GLN A N 1
ATOM 886 C CA . GLN A 1 109 ? 3.728 -10.595 15.412 1.00 89.62 109 GLN A CA 1
ATOM 887 C C . GLN A 1 109 ? 2.483 -9.810 15.850 1.00 89.62 109 GLN A C 1
ATOM 889 O O . GLN A 1 109 ? 2.305 -9.573 17.040 1.00 89.62 109 GLN A O 1
ATOM 894 N N . MET A 1 110 ? 1.635 -9.410 14.900 1.00 93.94 110 MET A N 1
ATOM 895 C CA . MET A 1 110 ? 0.390 -8.691 15.161 1.00 93.94 110 MET A CA 1
ATOM 896 C C . MET A 1 110 ? -0.666 -9.603 15.798 1.00 93.94 110 MET A C 1
ATOM 898 O O . MET A 1 110 ? -0.765 -10.791 15.471 1.00 93.94 110 MET A O 1
ATOM 902 N N . ASN A 1 111 ? -1.504 -9.033 16.664 1.00 94.69 111 ASN A N 1
ATOM 903 C CA . ASN A 1 111 ? -2.737 -9.703 17.089 1.00 94.69 111 ASN A CA 1
ATOM 904 C C . ASN A 1 111 ? -3.776 -9.718 15.949 1.00 94.69 111 ASN A C 1
ATOM 906 O O . ASN A 1 111 ? -3.598 -9.067 14.920 1.00 94.69 111 ASN A O 1
ATOM 910 N N . ASP A 1 112 ? -4.872 -10.458 16.106 1.00 92.94 112 ASP A N 1
ATOM 911 C CA . ASP A 1 112 ? -5.820 -10.669 15.002 1.00 92.94 112 ASP A CA 1
ATOM 912 C C . ASP A 1 112 ? -6.528 -9.379 14.556 1.00 92.94 112 ASP A C 1
ATOM 914 O O . ASP A 1 112 ? -6.708 -9.151 13.358 1.00 92.94 112 ASP A O 1
ATOM 918 N N . SER A 1 113 ? -6.819 -8.470 15.493 1.00 92.06 113 SER A N 1
ATOM 919 C CA . SER A 1 113 ? -7.377 -7.152 15.166 1.00 92.06 113 SER A CA 1
ATOM 920 C C . SER A 1 113 ? -6.392 -6.304 14.352 1.00 92.06 113 SER A C 1
ATOM 922 O O . SER A 1 113 ? -6.760 -5.697 13.344 1.00 92.06 113 SER A O 1
ATOM 924 N N . GLU A 1 114 ? -5.119 -6.297 14.745 1.00 95.50 114 GLU A N 1
ATOM 925 C CA . GLU A 1 114 ? -4.050 -5.594 14.035 1.00 95.50 114 GLU A CA 1
ATOM 926 C C . GLU A 1 114 ? -3.796 -6.180 12.644 1.00 95.50 114 GLU A C 1
ATOM 928 O O . GLU A 1 114 ? -3.653 -5.419 11.687 1.00 95.50 114 GLU A O 1
ATOM 933 N N . LYS A 1 115 ? -3.801 -7.512 12.504 1.00 95.75 115 LYS A N 1
ATOM 934 C CA . LYS A 1 115 ? -3.674 -8.196 11.207 1.00 95.75 115 LYS A CA 1
ATOM 935 C C . LYS A 1 115 ? -4.764 -7.748 10.240 1.00 95.75 115 LYS A C 1
ATOM 937 O O . LYS A 1 115 ? -4.462 -7.419 9.091 1.00 95.75 115 LYS A O 1
ATOM 942 N N . ARG A 1 116 ? -6.016 -7.697 10.708 1.00 95.38 116 ARG A N 1
ATOM 943 C CA . ARG A 1 116 ? -7.166 -7.252 9.911 1.00 95.38 116 ARG A CA 1
ATOM 944 C C . ARG A 1 116 ? -6.996 -5.805 9.450 1.00 95.38 116 ARG A C 1
ATOM 946 O O . ARG A 1 116 ? -7.026 -5.548 8.247 1.00 95.38 116 ARG A O 1
ATOM 953 N N . ILE A 1 117 ? -6.714 -4.882 10.377 1.00 97.44 117 ILE A N 1
ATOM 954 C CA . ILE A 1 117 ? -6.466 -3.459 10.071 1.00 97.44 117 ILE A CA 1
ATOM 955 C C . ILE A 1 117 ? -5.326 -3.307 9.069 1.00 97.44 117 ILE A C 1
ATOM 957 O O . ILE A 1 117 ? -5.427 -2.517 8.129 1.00 97.44 117 ILE A O 1
ATOM 961 N N . TYR A 1 118 ? -4.239 -4.049 9.259 1.00 97.81 118 TYR A N 1
ATOM 962 C CA . TYR A 1 118 ? -3.057 -3.957 8.421 1.00 97.81 118 TYR A CA 1
ATOM 963 C C . TYR A 1 118 ? -3.329 -4.415 6.988 1.00 97.81 118 TYR A C 1
ATOM 965 O O . TYR A 1 118 ? -3.010 -3.688 6.046 1.00 97.81 118 TYR A O 1
ATOM 973 N N . ILE A 1 119 ? -3.957 -5.577 6.792 1.00 97.31 119 ILE A N 1
ATOM 974 C CA . ILE A 1 119 ? -4.288 -6.074 5.448 1.00 97.31 119 ILE A CA 1
ATOM 975 C C . ILE A 1 119 ? -5.368 -5.210 4.791 1.00 97.31 119 ILE A C 1
ATOM 977 O O . ILE A 1 119 ? -5.226 -4.855 3.621 1.00 97.31 119 ILE A O 1
ATOM 981 N N . ALA A 1 120 ? -6.387 -4.779 5.539 1.00 97.19 120 ALA A N 1
ATOM 982 C CA . ALA A 1 120 ? -7.386 -3.836 5.043 1.00 97.19 120 ALA A CA 1
ATOM 983 C C . ALA A 1 120 ? -6.749 -2.520 4.572 1.00 97.19 120 ALA A C 1
ATOM 985 O O . ALA A 1 120 ? -7.052 -2.023 3.488 1.00 97.19 120 ALA A O 1
ATOM 986 N N . SER A 1 121 ? -5.805 -1.990 5.350 1.00 98.31 121 SER A N 1
ATOM 987 C CA . SER A 1 121 ? -5.076 -0.770 5.005 1.00 98.31 121 SER A CA 1
ATOM 988 C C . SER A 1 121 ? -4.154 -0.959 3.802 1.00 98.31 121 SER A C 1
ATOM 990 O O . SER A 1 121 ? -4.033 -0.038 3.003 1.00 98.31 121 SER A O 1
ATOM 992 N N . ASN A 1 122 ? -3.541 -2.134 3.617 1.00 97.31 122 ASN A N 1
ATOM 993 C CA . ASN A 1 122 ? -2.806 -2.443 2.386 1.00 97.31 122 ASN A CA 1
ATOM 994 C C . ASN A 1 122 ? -3.733 -2.433 1.161 1.00 97.31 122 ASN A C 1
ATOM 996 O O . ASN A 1 122 ? -3.379 -1.867 0.130 1.00 97.31 122 ASN A O 1
ATOM 1000 N N . LEU A 1 123 ? -4.930 -3.015 1.268 1.00 95.00 123 LEU A N 1
ATOM 1001 C CA . LEU A 1 123 ? -5.896 -3.041 0.167 1.00 95.00 123 LEU A CA 1
ATOM 1002 C C . LEU A 1 123 ? -6.468 -1.650 -0.161 1.00 95.00 123 LEU A C 1
ATOM 1004 O O . LEU A 1 123 ? -6.845 -1.406 -1.302 1.00 95.00 123 LEU A O 1
ATOM 1008 N N . LEU A 1 124 ? -6.519 -0.737 0.815 1.00 96.75 124 LEU A N 1
ATOM 1009 C CA . LEU A 1 124 ? -7.118 0.601 0.683 1.00 96.75 124 LEU A CA 1
ATOM 1010 C C . LEU A 1 124 ? -6.097 1.750 0.626 1.00 96.75 124 LEU A C 1
ATOM 1012 O O . LEU A 1 124 ? -6.488 2.919 0.566 1.00 96.75 124 LEU A O 1
ATOM 1016 N N . HIS A 1 125 ? -4.795 1.447 0.642 1.00 96.25 125 HIS A N 1
ATOM 1017 C CA . HIS A 1 125 ? -3.744 2.448 0.860 1.00 96.25 125 HIS A CA 1
ATOM 1018 C C . HIS A 1 125 ? -3.806 3.627 -0.122 1.00 96.25 125 HIS A C 1
ATOM 1020 O O . HIS A 1 125 ? -3.536 4.771 0.246 1.00 96.25 125 HIS A O 1
ATOM 1026 N N . ASP A 1 126 ? -4.218 3.344 -1.355 1.00 94.38 126 ASP A N 1
ATOM 1027 C CA . ASP A 1 126 ? -4.295 4.298 -2.453 1.00 94.38 126 ASP A CA 1
ATOM 1028 C C . ASP A 1 126 ? -5.708 4.833 -2.715 1.00 94.38 126 ASP A C 1
ATOM 1030 O O . ASP A 1 126 ? -5.893 5.705 -3.569 1.00 94.38 126 ASP A O 1
ATOM 1034 N N . SER A 1 127 ? -6.724 4.367 -1.985 1.00 94.69 127 SER A N 1
ATOM 1035 C CA . SER A 1 127 ? -8.126 4.704 -2.250 1.00 94.69 127 SER A CA 1
ATOM 1036 C C . SER A 1 127 ? -8.388 6.209 -2.204 1.00 94.69 127 SER A C 1
ATOM 1038 O O . SER A 1 127 ? -9.060 6.752 -3.086 1.00 94.69 127 SER A O 1
ATOM 1040 N N . ILE A 1 128 ? -7.790 6.918 -1.240 1.00 93.88 128 ILE A N 1
ATOM 1041 C CA . ILE A 1 128 ? -7.925 8.377 -1.128 1.00 93.88 128 ILE A CA 1
ATOM 1042 C C . ILE A 1 128 ? -7.220 9.082 -2.300 1.00 93.88 128 ILE A C 1
ATOM 1044 O O . ILE A 1 128 ? -7.806 9.995 -2.890 1.00 93.88 128 ILE A O 1
ATOM 1048 N N . GLU A 1 129 ? -5.991 8.691 -2.677 1.00 91.19 129 GLU A N 1
ATOM 1049 C CA . GLU A 1 129 ? -5.306 9.285 -3.842 1.00 91.19 129 GLU A CA 1
ATOM 1050 C C . GLU A 1 129 ? -6.099 9.031 -5.133 1.00 91.19 129 GLU A C 1
ATOM 1052 O O . GLU A 1 129 ? -6.257 9.943 -5.951 1.00 91.19 129 GLU A O 1
ATOM 1057 N N . MET A 1 130 ? -6.588 7.808 -5.330 1.00 90.25 130 MET A N 1
ATOM 1058 C CA . MET A 1 130 ? -7.283 7.400 -6.548 1.00 90.25 130 MET A CA 1
ATOM 1059 C C . MET A 1 130 ? -8.602 8.148 -6.733 1.00 90.25 130 MET A C 1
ATOM 1061 O O . MET A 1 130 ? -8.823 8.720 -7.803 1.00 90.25 130 MET A O 1
ATOM 1065 N N . LYS A 1 131 ? -9.422 8.270 -5.684 1.00 91.06 131 LYS A N 1
ATOM 1066 C CA . LYS A 1 131 ? -10.660 9.064 -5.739 1.00 91.06 131 LYS A CA 1
ATOM 1067 C C . LYS A 1 131 ? -10.383 10.550 -5.970 1.00 91.06 131 LYS A C 1
ATOM 1069 O O . LYS A 1 131 ? -10.997 11.163 -6.842 1.00 91.06 131 LYS A O 1
ATOM 1074 N N . ARG A 1 132 ? -9.361 11.118 -5.314 1.00 88.94 132 ARG A N 1
ATOM 1075 C CA . ARG A 1 132 ? -8.952 12.527 -5.503 1.00 88.94 132 ARG A CA 1
ATOM 1076 C C . ARG A 1 132 ? -8.531 12.891 -6.927 1.00 88.94 132 ARG A C 1
ATOM 1078 O O . ARG A 1 132 ? -8.498 14.074 -7.260 1.00 88.94 132 ARG A O 1
ATOM 1085 N N . LYS A 1 133 ? -8.164 11.914 -7.764 1.00 84.00 133 LYS A N 1
ATOM 1086 C CA . LYS A 1 133 ? -7.855 12.157 -9.184 1.00 84.00 133 LYS A CA 1
ATOM 1087 C C . LYS A 1 133 ? -9.108 12.468 -10.008 1.00 84.00 133 LYS A C 1
ATOM 1089 O O . LYS A 1 133 ? -8.970 13.088 -11.058 1.00 84.00 133 LYS A O 1
ATOM 1094 N N . LYS A 1 134 ? -10.287 12.031 -9.553 1.00 82.81 134 LYS A N 1
ATOM 1095 C CA . LYS A 1 134 ? -11.568 12.146 -10.264 1.00 82.81 134 LYS A CA 1
ATOM 1096 C C . LYS A 1 134 ? -12.487 13.196 -9.631 1.00 82.81 134 LYS A C 1
ATOM 1098 O O . LYS A 1 134 ? -13.171 13.911 -10.352 1.00 82.81 134 LYS A O 1
ATOM 1103 N N . GLU A 1 135 ? -12.457 13.335 -8.306 1.00 84.25 135 GLU A N 1
ATOM 1104 C CA . GLU A 1 135 ? -13.380 14.200 -7.561 1.00 84.25 135 GLU A CA 1
ATOM 1105 C C . GLU A 1 135 ? -12.747 14.827 -6.305 1.00 84.25 135 GLU A C 1
ATOM 1107 O O . GLU A 1 135 ? -11.616 14.519 -5.919 1.00 84.25 135 GLU A O 1
ATOM 1112 N N . LYS A 1 136 ? -13.473 15.735 -5.639 1.00 85.56 136 LYS A N 1
ATOM 1113 C CA . LYS A 1 136 ? -13.050 16.319 -4.355 1.00 85.56 136 LYS A CA 1
ATOM 1114 C C . LYS A 1 136 ? -13.289 15.324 -3.209 1.00 85.56 136 LYS A C 1
ATOM 1116 O O . LYS A 1 136 ? -14.220 15.504 -2.443 1.00 85.56 136 LYS A O 1
ATOM 1121 N N . TYR A 1 137 ? -12.413 14.327 -3.082 1.00 90.50 137 TYR A N 1
ATOM 1122 C CA . TYR A 1 137 ? -12.523 13.279 -2.061 1.00 90.50 137 TYR A CA 1
ATOM 1123 C C . TYR A 1 137 ? -11.717 13.585 -0.782 1.00 90.50 137 TYR A C 1
ATOM 1125 O O . TYR A 1 137 ? -10.512 13.892 -0.824 1.00 90.50 137 TYR A O 1
ATOM 1133 N N . LYS A 1 138 ? -12.367 13.479 0.376 1.00 92.06 138 LYS A N 1
ATOM 1134 C CA . LYS A 1 138 ? -11.814 13.677 1.720 1.00 92.06 138 LYS A CA 1
ATOM 1135 C C . LYS A 1 138 ? -11.627 12.329 2.434 1.00 92.06 138 LYS A C 1
ATOM 1137 O O . LYS A 1 138 ? -12.417 11.416 2.225 1.00 92.06 138 LYS A O 1
ATOM 1142 N N . PRO A 1 139 ? -10.637 12.194 3.338 1.00 94.38 139 PRO A N 1
ATOM 1143 C CA . PRO A 1 139 ? -10.433 10.950 4.088 1.00 94.38 139 PRO A CA 1
ATOM 1144 C C . PRO A 1 139 ? -11.678 10.499 4.864 1.00 94.38 139 PRO A C 1
ATOM 1146 O O . PRO A 1 139 ? -11.960 9.310 4.926 1.00 94.38 139 PRO A O 1
ATOM 1149 N N . ARG A 1 140 ? -12.478 11.442 5.378 1.00 95.12 140 ARG A N 1
ATOM 1150 C CA . ARG A 1 140 ? -13.717 11.133 6.101 1.00 95.12 140 ARG A CA 1
ATOM 1151 C C . ARG A 1 140 ? -14.745 10.356 5.267 1.00 95.12 140 ARG A C 1
ATOM 1153 O O . ARG A 1 140 ? -15.524 9.586 5.817 1.00 95.12 140 ARG A O 1
ATOM 1160 N N . GLU A 1 141 ? -14.732 10.512 3.947 1.00 95.50 141 GLU A N 1
ATOM 1161 C CA . GLU A 1 141 ? -15.617 9.752 3.061 1.00 95.50 141 GLU A CA 1
ATOM 1162 C C . GLU A 1 141 ? -15.220 8.270 2.998 1.00 95.50 141 GLU A C 1
ATOM 1164 O O . GLU A 1 141 ? -16.104 7.420 2.947 1.00 95.50 141 GLU A O 1
ATOM 1169 N N . LEU A 1 142 ? -13.921 7.944 3.098 1.00 96.19 142 LEU A N 1
ATOM 1170 C CA . LEU A 1 142 ? -13.461 6.554 3.227 1.00 96.19 142 LEU A CA 1
ATOM 1171 C C . LEU A 1 142 ? -13.960 5.937 4.537 1.00 96.19 142 LEU A C 1
ATOM 1173 O O . LEU A 1 142 ? -14.515 4.844 4.518 1.00 96.19 142 LEU A O 1
ATOM 1177 N N . TYR A 1 143 ? -13.839 6.662 5.651 1.00 96.69 143 TYR A N 1
ATOM 1178 C CA . TYR A 1 143 ? -14.376 6.217 6.938 1.00 96.69 143 TYR A CA 1
ATOM 1179 C C . TYR A 1 143 ? -15.876 5.900 6.854 1.00 96.69 143 TYR A C 1
ATOM 1181 O O . TYR A 1 143 ? -16.300 4.817 7.251 1.00 96.69 143 TYR A O 1
ATOM 1189 N N . ASN A 1 144 ? -16.675 6.812 6.288 1.00 95.62 144 ASN A N 1
ATOM 1190 C CA . ASN A 1 144 ? -18.120 6.611 6.159 1.00 95.62 144 ASN A CA 1
ATOM 1191 C C . ASN A 1 144 ? -18.448 5.374 5.305 1.00 95.62 144 ASN A C 1
ATOM 1193 O O . ASN A 1 144 ? -19.356 4.622 5.649 1.00 95.62 144 ASN A O 1
ATOM 1197 N N . GLN A 1 145 ? -17.699 5.136 4.222 1.00 95.44 145 GLN A N 1
ATOM 1198 C CA . GLN A 1 145 ? -17.881 3.954 3.374 1.00 95.44 145 GLN A CA 1
ATOM 1199 C C . GLN A 1 145 ? -17.544 2.654 4.110 1.00 95.44 145 GLN A C 1
ATOM 1201 O O . GLN A 1 145 ? -18.278 1.680 3.967 1.00 95.44 145 GLN A O 1
ATOM 1206 N N . LEU A 1 146 ? -16.481 2.645 4.920 1.00 95.50 146 LEU A N 1
ATOM 1207 C CA . LEU A 1 146 ? -16.096 1.488 5.732 1.00 95.50 146 LEU A CA 1
ATOM 1208 C C . LEU A 1 146 ? -17.159 1.154 6.784 1.00 95.50 146 LEU A C 1
ATOM 1210 O O . LEU A 1 146 ? -17.558 -0.001 6.916 1.00 95.50 146 LEU A O 1
ATOM 1214 N N . VAL A 1 147 ? -17.677 2.164 7.485 1.00 95.31 147 VAL A N 1
ATOM 1215 C CA . VAL A 1 147 ? -18.770 1.969 8.449 1.00 95.31 147 VAL A CA 1
ATOM 1216 C C . VAL A 1 147 ? -20.044 1.490 7.748 1.00 95.31 147 VAL A C 1
ATOM 1218 O O . VAL A 1 147 ? -20.716 0.592 8.246 1.00 95.31 147 VAL A O 1
ATOM 1221 N N . GLN A 1 148 ? -20.360 2.031 6.566 1.00 93.88 148 GLN A N 1
ATOM 1222 C CA . GLN A 1 148 ? -21.546 1.640 5.798 1.00 93.88 148 GLN A CA 1
ATOM 1223 C C . GLN A 1 148 ? -21.527 0.163 5.377 1.00 93.88 148 GLN A C 1
ATOM 1225 O O . GLN A 1 148 ? -22.588 -0.450 5.292 1.00 93.88 148 GLN A O 1
ATOM 1230 N N . VAL A 1 149 ? -20.349 -0.414 5.121 1.00 88.25 149 VAL A N 1
ATOM 1231 C CA . VAL A 1 149 ? -20.214 -1.851 4.824 1.00 88.25 149 VAL A CA 1
ATOM 1232 C C . VAL A 1 149 ? -20.087 -2.712 6.088 1.00 88.25 149 VAL A C 1
ATOM 1234 O O . VAL A 1 149 ? -19.881 -3.912 5.986 1.00 88.25 149 VAL A O 1
ATOM 1237 N N . GLY A 1 150 ? -20.231 -2.138 7.286 1.00 88.81 150 GLY A N 1
ATOM 1238 C CA . GLY A 1 150 ? -20.254 -2.887 8.545 1.00 88.81 150 GLY A CA 1
ATOM 1239 C C . GLY A 1 150 ? -18.896 -3.056 9.231 1.00 88.81 150 GLY A C 1
ATO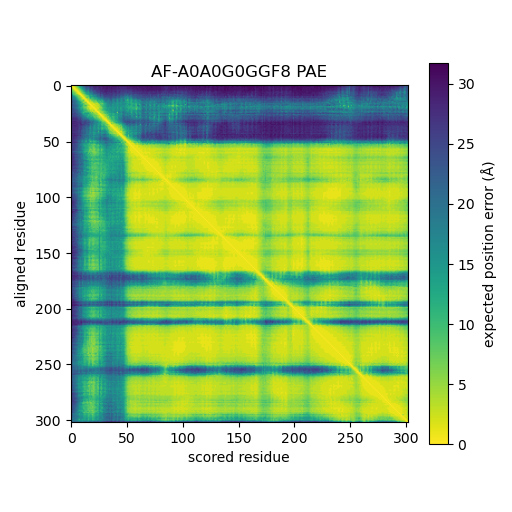M 1240 O O . GLY A 1 150 ? -18.780 -3.858 10.156 1.00 88.81 150 GLY A O 1
ATOM 1241 N N . ILE A 1 151 ? -17.863 -2.306 8.830 1.00 92.38 151 ILE A N 1
ATOM 1242 C CA . ILE A 1 151 ? -16.612 -2.249 9.599 1.00 92.38 151 ILE A CA 1
ATOM 1243 C C . ILE A 1 151 ? -16.844 -1.446 10.880 1.00 92.38 151 ILE A C 1
ATOM 1245 O O . ILE A 1 151 ? -17.427 -0.360 10.855 1.00 92.38 151 ILE A O 1
ATOM 1249 N N . ASN A 1 152 ? -16.363 -1.970 12.010 1.00 93.56 152 ASN A N 1
ATOM 1250 C CA . ASN A 1 152 ? -16.454 -1.291 13.299 1.00 93.56 152 ASN A CA 1
ATOM 1251 C C . ASN A 1 152 ? -15.814 0.107 13.225 1.00 93.56 152 ASN A C 1
ATOM 1253 O O . ASN A 1 152 ? -14.720 0.263 12.686 1.00 93.56 152 ASN A O 1
ATOM 1257 N N . SER A 1 153 ? -16.457 1.115 13.819 1.00 92.62 153 SER A N 1
ATOM 1258 C CA . SER A 1 153 ? -16.013 2.512 13.737 1.00 92.62 153 SER A CA 1
ATOM 1259 C C . SER A 1 153 ? -14.568 2.741 14.195 1.00 92.62 153 SER A C 1
ATOM 1261 O O . SER A 1 153 ? -13.864 3.547 13.592 1.00 92.62 153 SER A O 1
ATOM 1263 N N . ASN A 1 154 ? -14.091 2.034 15.226 1.00 92.00 154 ASN A N 1
ATOM 1264 C CA . ASN A 1 154 ? -12.706 2.175 15.684 1.00 92.00 154 ASN A CA 1
ATOM 1265 C C . ASN A 1 154 ? -11.713 1.624 14.649 1.00 92.00 154 ASN A C 1
ATOM 1267 O O . ASN A 1 154 ? -10.685 2.233 14.361 1.00 92.00 154 ASN A O 1
ATOM 1271 N N . GLU A 1 155 ? -12.047 0.488 14.041 1.00 94.50 155 GLU A N 1
ATOM 1272 C CA . GLU A 1 155 ? -11.252 -0.121 12.976 1.00 94.50 155 GLU A CA 1
ATOM 1273 C C . GLU A 1 155 ? -11.243 0.757 11.716 1.00 94.50 155 GLU A C 1
ATOM 1275 O O . GLU A 1 155 ? -10.183 1.093 11.186 1.00 94.50 155 GLU A O 1
ATOM 1280 N N . ALA A 1 156 ? -12.423 1.219 11.292 1.00 95.31 156 ALA A N 1
ATOM 1281 C CA . ALA A 1 156 ? -12.597 2.117 10.157 1.00 95.31 156 ALA A CA 1
ATOM 1282 C C . ALA A 1 156 ? -11.810 3.425 10.333 1.00 95.31 156 ALA A C 1
ATOM 1284 O O . ALA A 1 156 ? -11.211 3.920 9.373 1.00 95.31 156 ALA A O 1
ATOM 1285 N N . ARG A 1 157 ? -11.770 3.974 11.558 1.00 94.50 157 ARG A N 1
ATOM 1286 C CA . ARG A 1 157 ? -10.955 5.146 11.909 1.00 94.50 157 ARG A CA 1
ATOM 1287 C C . ARG A 1 157 ? -9.476 4.868 11.664 1.00 94.50 157 ARG A C 1
ATOM 1289 O O . ARG A 1 157 ? -8.854 5.599 10.897 1.00 94.50 157 ARG A O 1
ATOM 1296 N N . LYS A 1 158 ? -8.932 3.782 12.225 1.00 95.94 158 LYS A N 1
ATOM 1297 C CA . LYS A 1 158 ? -7.514 3.405 12.068 1.00 95.94 158 LYS A CA 1
ATOM 1298 C C . LYS A 1 158 ? -7.135 3.181 10.602 1.00 95.94 158 LYS A C 1
ATOM 1300 O O . LYS A 1 158 ? -6.157 3.764 10.138 1.00 95.94 158 LYS A O 1
ATOM 1305 N N . ILE A 1 159 ? -7.943 2.430 9.850 1.00 97.25 159 ILE A N 1
ATOM 1306 C CA . ILE A 1 159 ? -7.739 2.199 8.407 1.00 97.25 159 ILE A CA 1
ATOM 1307 C C . ILE A 1 159 ? -7.725 3.529 7.639 1.00 97.25 159 ILE A C 1
ATOM 1309 O O . ILE A 1 159 ? -6.868 3.762 6.779 1.00 97.25 159 ILE A O 1
ATOM 1313 N N . THR A 1 160 ? -8.654 4.430 7.967 1.00 96.50 160 THR A N 1
ATOM 1314 C CA . THR A 1 160 ? -8.750 5.747 7.329 1.00 96.50 160 THR A CA 1
ATOM 1315 C C . THR A 1 160 ? -7.533 6.609 7.639 1.00 96.50 160 THR A C 1
ATOM 1317 O O . THR A 1 160 ? -6.972 7.210 6.722 1.00 96.50 160 THR A O 1
ATOM 1320 N N . VAL A 1 161 ? -7.089 6.653 8.898 1.00 95.12 161 VAL A N 1
ATOM 1321 C CA . VAL A 1 161 ? -5.886 7.387 9.312 1.00 95.12 161 VAL A CA 1
ATOM 1322 C C . VAL A 1 161 ? -4.659 6.847 8.582 1.00 95.12 161 VAL A C 1
ATOM 1324 O O . VAL A 1 161 ? -3.953 7.632 7.952 1.00 95.12 161 VAL A O 1
ATOM 1327 N N . ILE A 1 162 ? -4.447 5.526 8.563 1.00 96.06 162 ILE A N 1
ATOM 1328 C CA . ILE A 1 162 ? -3.326 4.882 7.858 1.00 96.06 162 ILE A CA 1
ATOM 1329 C C . ILE A 1 162 ? -3.327 5.251 6.366 1.00 96.06 162 ILE A C 1
ATOM 1331 O O . ILE A 1 162 ? -2.340 5.786 5.857 1.00 96.06 162 ILE A O 1
ATOM 1335 N N . SER A 1 163 ? -4.452 5.057 5.672 1.00 95.75 163 SER A N 1
ATOM 1336 C CA . SER A 1 163 ? -4.590 5.384 4.239 1.00 95.75 163 SER A CA 1
ATOM 1337 C C . SER A 1 163 ? -4.349 6.876 3.970 1.00 95.75 163 SER A C 1
ATOM 1339 O O . SER A 1 163 ? -3.743 7.287 2.977 1.00 95.75 163 SER A O 1
ATOM 1341 N N . SER A 1 164 ? -4.792 7.723 4.897 1.00 93.19 164 SER A N 1
ATOM 1342 C CA . SER A 1 164 ? -4.628 9.169 4.825 1.00 93.19 164 SER A CA 1
ATOM 1343 C C . SER A 1 164 ? -3.184 9.613 5.071 1.00 93.19 164 SER A C 1
ATOM 1345 O O . SER A 1 164 ? -2.744 10.583 4.453 1.00 93.19 164 SER A O 1
ATOM 1347 N N . LEU A 1 165 ? -2.435 8.927 5.938 1.00 92.56 165 LEU A N 1
ATOM 1348 C CA . LEU A 1 165 ? -1.004 9.153 6.182 1.00 92.56 165 LEU A CA 1
ATOM 1349 C C . LEU A 1 165 ? -0.150 8.754 4.967 1.00 92.56 165 LEU A C 1
ATOM 1351 O O . LEU A 1 165 ? 0.818 9.444 4.638 1.00 92.56 165 LEU A O 1
ATOM 1355 N N . LEU A 1 166 ? -0.550 7.687 4.269 1.00 91.56 166 LEU A N 1
ATOM 1356 C CA . LEU A 1 166 ? 0.080 7.210 3.031 1.00 91.56 166 LEU A CA 1
ATOM 1357 C C . LEU A 1 166 ? -0.190 8.132 1.830 1.00 91.56 166 LEU A C 1
ATOM 1359 O O . LEU A 1 166 ? 0.609 8.191 0.895 1.00 91.56 166 LEU A O 1
ATOM 1363 N N . THR A 1 167 ? -1.273 8.912 1.881 1.00 87.00 167 THR A N 1
ATOM 1364 C CA . THR A 1 167 ? -1.663 9.844 0.819 1.00 87.00 167 THR A CA 1
ATOM 1365 C C . THR A 1 167 ? -1.072 11.250 1.039 1.00 87.00 167 THR A C 1
ATOM 1367 O O . THR A 1 167 ? -1.278 11.861 2.093 1.00 87.00 167 THR A O 1
ATOM 1370 N N . PRO A 1 168 ? -0.409 11.866 0.039 1.00 71.06 168 PRO A N 1
ATOM 1371 C CA . PRO A 1 168 ? 0.054 13.251 0.138 1.00 71.06 168 PRO A CA 1
ATOM 1372 C C . PRO A 1 168 ? -1.070 14.250 0.485 1.00 71.06 168 PRO A C 1
ATOM 1374 O O . PRO A 1 168 ? -2.192 14.168 -0.022 1.00 71.06 168 PRO A O 1
ATOM 1377 N N . PHE A 1 169 ? -0.763 15.246 1.327 1.00 64.81 169 PHE A N 1
ATOM 1378 C CA . PHE A 1 169 ? -1.732 16.266 1.770 1.00 64.81 169 PHE A CA 1
ATOM 1379 C C . PHE A 1 169 ? -2.239 17.157 0.627 1.00 64.81 169 PHE A C 1
ATOM 1381 O O . PHE A 1 169 ? -3.397 17.570 0.634 1.00 64.81 169 PHE A O 1
ATOM 1388 N N . LYS A 1 170 ? -1.378 17.477 -0.347 1.00 63.34 170 LYS A N 1
ATOM 1389 C CA . LYS A 1 170 ? -1.691 18.411 -1.437 1.00 63.34 170 LYS A CA 1
ATOM 1390 C C . LYS A 1 170 ? -2.041 17.650 -2.712 1.00 63.34 170 LYS A C 1
ATOM 1392 O O . LYS A 1 170 ? -1.344 16.713 -3.093 1.00 63.34 170 LYS A O 1
ATOM 1397 N N . GLN A 1 171 ? -3.086 18.101 -3.407 1.00 60.75 171 GLN A N 1
ATOM 1398 C CA . GLN A 1 171 ? -3.365 17.653 -4.772 1.00 60.75 171 GLN A CA 1
ATOM 1399 C C . GLN A 1 171 ? -2.172 17.970 -5.690 1.00 60.75 171 GLN A C 1
ATOM 1401 O O . GLN A 1 171 ? -1.449 18.952 -5.482 1.00 60.75 171 GLN A O 1
ATOM 1406 N N . LYS A 1 172 ? -1.958 17.134 -6.713 1.00 58.16 172 LYS A N 1
ATOM 1407 C CA . LYS A 1 172 ? -0.875 17.323 -7.690 1.00 58.16 172 LYS A CA 1
ATOM 1408 C C . LYS A 1 172 ? -0.996 18.712 -8.327 1.00 58.16 172 LYS A C 1
ATOM 1410 O O . LYS A 1 172 ? -2.011 19.026 -8.944 1.00 58.16 172 LYS A O 1
ATOM 1415 N N . ARG A 1 173 ? 0.040 19.548 -8.197 1.00 60.00 173 ARG A N 1
ATOM 1416 C CA . ARG A 1 173 ? 0.092 20.851 -8.882 1.00 60.00 173 ARG A CA 1
ATOM 1417 C C . ARG A 1 173 ? 0.280 20.609 -10.381 1.00 60.00 173 ARG A C 1
ATOM 1419 O O . ARG A 1 173 ? 1.170 19.854 -10.763 1.00 60.00 173 ARG A O 1
ATOM 1426 N N . LYS A 1 174 ? -0.533 21.250 -11.226 1.00 55.25 174 LYS A N 1
ATOM 1427 C CA . LYS A 1 174 ? -0.591 20.957 -12.672 1.00 55.25 174 LYS A CA 1
ATOM 1428 C C . LYS A 1 174 ? 0.694 21.322 -13.450 1.00 55.25 174 LYS A C 1
ATOM 1430 O O . LYS A 1 174 ? 0.955 20.696 -14.466 1.00 55.25 174 LYS A O 1
ATOM 1435 N N . ASN A 1 175 ? 1.551 22.214 -12.929 1.00 61.59 175 ASN A N 1
ATOM 1436 C CA . ASN A 1 175 ? 2.697 22.787 -13.663 1.00 61.59 175 ASN A CA 1
ATOM 1437 C C . ASN A 1 175 ? 4.050 22.624 -12.938 1.00 61.59 175 ASN A C 1
ATOM 1439 O O . ASN A 1 175 ? 4.706 23.609 -12.607 1.00 61.59 175 ASN A O 1
ATOM 1443 N N . ILE A 1 176 ? 4.481 21.394 -12.651 1.00 63.22 176 ILE A N 1
ATOM 1444 C CA . ILE A 1 176 ? 5.803 21.130 -12.047 1.00 63.22 176 ILE A CA 1
ATOM 1445 C C . ILE A 1 176 ? 6.729 20.470 -13.084 1.00 63.22 176 ILE A C 1
ATOM 1447 O O . ILE A 1 176 ? 6.326 19.517 -13.759 1.00 63.22 176 ILE A O 1
ATOM 1451 N N . LYS A 1 177 ? 7.976 20.957 -13.202 1.00 70.44 177 LYS A N 1
ATOM 1452 C CA . LYS A 1 177 ? 9.005 20.393 -14.103 1.00 70.44 177 LYS A CA 1
ATOM 1453 C C . LYS A 1 177 ? 9.357 18.943 -13.721 1.00 70.44 177 LYS A C 1
ATOM 1455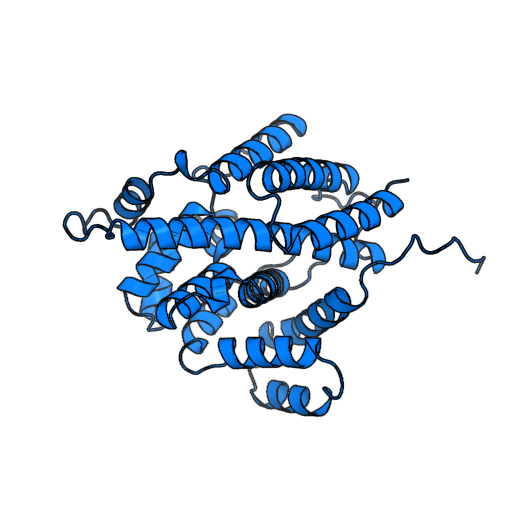 O O . LYS A 1 177 ? 9.245 18.556 -12.559 1.00 70.44 177 LYS A O 1
ATOM 1460 N N . LYS A 1 178 ? 9.825 18.133 -14.681 1.00 66.81 178 LYS A N 1
ATOM 1461 C CA . LYS A 1 178 ? 10.128 16.693 -14.491 1.00 66.81 178 LYS A CA 1
ATOM 1462 C C . LYS A 1 178 ? 11.050 16.414 -13.289 1.00 66.81 178 LYS A C 1
ATOM 1464 O O . LYS A 1 178 ? 10.724 15.550 -12.479 1.00 66.81 178 LYS A O 1
ATOM 1469 N N . ASP A 1 179 ? 12.128 17.174 -13.117 1.00 70.50 179 ASP A N 1
ATOM 1470 C CA . ASP A 1 179 ? 13.100 16.925 -12.034 1.00 70.50 179 ASP A CA 1
ATOM 1471 C C . ASP A 1 179 ? 12.609 17.420 -10.670 1.00 70.50 179 ASP A C 1
ATOM 1473 O O . ASP A 1 179 ? 12.922 16.847 -9.627 1.00 70.50 179 ASP A O 1
ATOM 1477 N N . GLN A 1 180 ? 11.768 18.456 -10.665 1.00 78.38 180 GLN A N 1
ATOM 1478 C CA . GLN A 1 180 ? 11.089 18.907 -9.450 1.00 78.38 180 GLN A CA 1
ATOM 1479 C C . GLN A 1 180 ? 10.094 17.848 -8.957 1.00 78.38 180 GLN A C 1
ATOM 1481 O O . GLN A 1 180 ? 9.962 17.651 -7.751 1.00 78.38 180 GLN A O 1
ATOM 1486 N N . TRP A 1 181 ? 9.446 17.119 -9.872 1.00 77.12 181 TRP A N 1
ATOM 1487 C CA . TRP A 1 181 ? 8.575 15.998 -9.518 1.00 77.12 181 TRP A CA 1
ATOM 1488 C C . TRP A 1 181 ? 9.320 14.852 -8.841 1.00 77.12 181 TRP A C 1
ATOM 1490 O O . TRP A 1 181 ? 8.822 14.330 -7.846 1.00 77.12 181 TRP A O 1
ATOM 1500 N N . LEU A 1 182 ? 10.499 14.483 -9.350 1.00 80.31 182 LEU A N 1
ATOM 1501 C CA . LEU A 1 182 ? 11.327 13.437 -8.746 1.00 80.31 182 LEU A CA 1
ATOM 1502 C C . LEU A 1 182 ? 11.728 13.823 -7.314 1.00 80.31 182 LEU A C 1
ATOM 1504 O O . LEU A 1 182 ? 11.519 13.052 -6.381 1.00 80.31 182 LEU A O 1
ATOM 1508 N N . LYS A 1 183 ? 12.187 15.067 -7.112 1.00 84.06 183 LYS A N 1
ATOM 1509 C CA . LYS A 1 183 ? 12.516 15.595 -5.776 1.00 84.06 183 LYS A CA 1
ATOM 1510 C C . LYS A 1 183 ? 11.323 15.563 -4.816 1.00 84.06 183 LYS A C 1
ATOM 1512 O O . LYS A 1 183 ? 11.491 15.195 -3.657 1.00 84.06 183 LYS A O 1
ATOM 1517 N N . ILE A 1 184 ? 10.125 15.928 -5.280 1.00 82.62 184 ILE A N 1
ATOM 1518 C CA . ILE A 1 184 ? 8.903 15.886 -4.459 1.00 82.62 184 ILE A CA 1
ATOM 1519 C C . ILE A 1 184 ? 8.552 14.447 -4.084 1.00 82.62 184 ILE A C 1
ATOM 1521 O O . ILE A 1 184 ? 8.316 14.180 -2.912 1.00 82.62 184 ILE A O 1
ATOM 1525 N N . LYS A 1 185 ? 8.577 13.515 -5.044 1.00 83.12 185 LYS A N 1
ATOM 1526 C CA . LYS A 1 185 ? 8.285 12.097 -4.794 1.00 83.12 185 LYS A CA 1
ATOM 1527 C C . LYS A 1 185 ? 9.238 11.481 -3.773 1.00 83.12 185 LYS A C 1
ATOM 1529 O O . LYS A 1 185 ? 8.778 10.840 -2.834 1.00 83.12 185 LYS A O 1
ATOM 1534 N N . ILE A 1 186 ? 10.536 11.740 -3.910 1.00 87.00 186 ILE A N 1
ATOM 1535 C CA . ILE A 1 186 ? 11.558 11.283 -2.961 1.00 87.00 186 ILE A CA 1
ATOM 1536 C C . ILE A 1 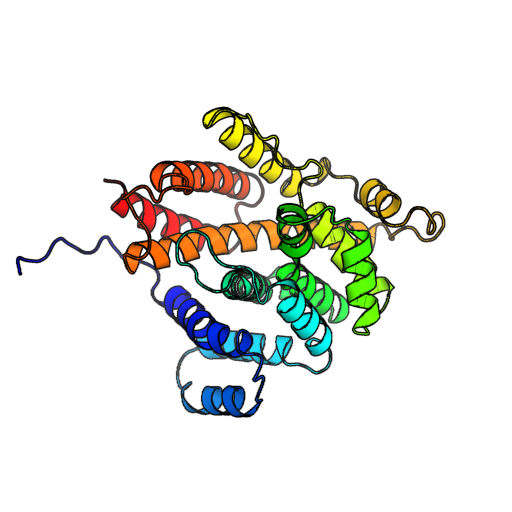186 ? 11.341 11.916 -1.579 1.00 87.00 186 ILE A C 1
ATOM 1538 O O . ILE A 1 186 ? 11.427 11.223 -0.568 1.00 87.00 186 ILE A O 1
ATOM 1542 N N . LYS A 1 187 ? 11.023 13.217 -1.512 1.00 86.62 187 LYS A N 1
ATOM 1543 C CA . LYS A 1 187 ? 10.739 13.906 -0.243 1.00 86.62 187 LYS A CA 1
ATOM 1544 C C . LYS A 1 187 ? 9.500 13.337 0.452 1.00 86.62 187 LYS A C 1
ATOM 1546 O O . LYS A 1 187 ? 9.555 13.072 1.649 1.00 86.62 187 LYS A O 1
ATOM 1551 N N . ASP A 1 188 ? 8.413 13.131 -0.286 1.00 83.69 188 ASP A N 1
ATOM 1552 C CA . ASP A 1 188 ? 7.174 12.557 0.244 1.00 83.69 188 ASP A CA 1
ATOM 1553 C C . ASP A 1 188 ? 7.404 11.128 0.745 1.00 83.69 188 ASP A C 1
ATOM 1555 O O . ASP A 1 188 ? 6.960 10.784 1.840 1.00 83.69 188 ASP A O 1
ATOM 1559 N N . PHE A 1 189 ? 8.157 10.325 -0.013 1.00 89.44 189 PHE A N 1
ATOM 1560 C CA . PHE A 1 189 ? 8.552 8.978 0.386 1.00 89.44 189 PHE A CA 1
ATOM 1561 C C . PHE A 1 189 ? 9.389 8.995 1.670 1.00 89.44 189 PHE A C 1
ATOM 1563 O O . PHE A 1 189 ? 9.042 8.321 2.637 1.00 89.44 189 PHE A O 1
ATOM 1570 N N . LYS A 1 190 ? 10.441 9.824 1.726 1.00 87.81 190 LYS A N 1
ATOM 1571 C CA . LYS A 1 190 ? 11.291 9.965 2.916 1.00 87.81 190 LYS A CA 1
ATOM 1572 C C . LYS A 1 190 ? 10.475 10.370 4.141 1.00 87.81 190 LYS A C 1
ATOM 1574 O O . LYS A 1 190 ? 10.690 9.796 5.198 1.00 87.81 190 LYS A O 1
ATOM 1579 N N . ARG A 1 191 ? 9.531 11.303 3.995 1.00 86.00 191 ARG A N 1
ATOM 1580 C CA . ARG A 1 191 ? 8.637 11.741 5.076 1.00 86.00 191 ARG A CA 1
ATOM 1581 C C . ARG A 1 191 ? 7.790 10.584 5.622 1.00 86.00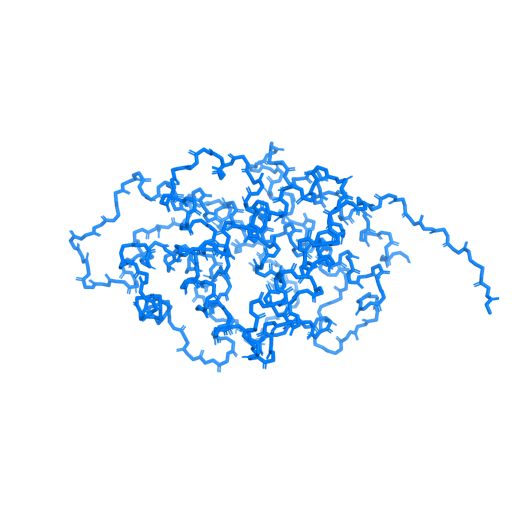 191 ARG A C 1
ATOM 1583 O O . ARG A 1 191 ? 7.651 10.453 6.831 1.00 86.00 191 ARG A O 1
ATOM 1590 N N . ILE A 1 192 ? 7.236 9.745 4.742 1.00 87.12 192 ILE A N 1
ATOM 1591 C CA . ILE A 1 192 ? 6.395 8.595 5.127 1.00 87.12 192 ILE A CA 1
ATOM 1592 C C . ILE A 1 192 ? 7.225 7.469 5.747 1.00 87.12 192 ILE A C 1
ATOM 1594 O O . ILE A 1 192 ? 6.783 6.831 6.690 1.00 87.12 192 ILE A O 1
ATOM 1598 N N . ILE A 1 193 ? 8.432 7.210 5.254 1.00 85.94 193 ILE A N 1
ATOM 1599 C CA . ILE A 1 193 ? 9.306 6.173 5.819 1.00 85.94 193 ILE A CA 1
ATOM 1600 C C . ILE A 1 193 ? 9.910 6.651 7.153 1.00 85.94 193 ILE A C 1
ATOM 1602 O O . ILE A 1 193 ? 9.929 5.923 8.147 1.00 85.94 193 ILE A O 1
ATOM 1606 N N . ASN A 1 194 ? 10.307 7.921 7.233 1.00 81.12 194 ASN A N 1
ATOM 1607 C CA . ASN A 1 194 ? 10.837 8.562 8.433 1.00 81.12 194 ASN A CA 1
ATOM 1608 C C . ASN A 1 194 ? 9.735 9.269 9.247 1.00 81.12 194 ASN A C 1
ATOM 1610 O O . ASN A 1 194 ? 9.767 10.483 9.439 1.00 81.12 194 ASN A O 1
ATOM 1614 N N . LEU A 1 195 ? 8.769 8.500 9.767 1.00 65.44 195 LEU A N 1
ATOM 1615 C CA . LEU A 1 195 ? 7.594 9.031 10.489 1.00 65.44 195 LEU A CA 1
ATOM 1616 C C . LEU A 1 195 ? 7.872 9.859 11.758 1.00 65.44 195 LEU A C 1
ATOM 1618 O O . LEU A 1 195 ? 6.916 10.351 12.341 1.00 65.44 195 LEU A O 1
ATOM 1622 N N . LYS A 1 196 ? 9.130 10.100 12.166 1.00 62.28 196 LYS A N 1
ATOM 1623 C CA . LYS A 1 196 ? 9.422 11.151 13.165 1.00 62.28 196 LYS A CA 1
ATOM 1624 C C . LYS A 1 196 ? 8.889 12.528 12.726 1.00 62.28 196 LYS A C 1
ATOM 1626 O O . LYS A 1 196 ? 8.711 13.406 13.556 1.00 62.28 196 LYS A O 1
ATOM 1631 N N . GLU A 1 197 ? 8.639 12.710 11.428 1.00 59.56 197 GLU A N 1
ATOM 1632 C CA . GLU A 1 197 ? 8.110 13.941 10.832 1.00 59.56 197 GLU A CA 1
ATOM 1633 C C . GLU A 1 197 ? 6.579 13.951 10.651 1.00 59.56 197 GLU A C 1
ATOM 1635 O O . GLU A 1 197 ? 6.034 14.967 10.213 1.00 59.56 197 GLU A O 1
ATOM 1640 N N . ILE A 1 198 ? 5.868 12.848 10.926 1.00 66.81 198 ILE A N 1
ATOM 1641 C CA . ILE A 1 198 ? 4.414 12.778 10.727 1.00 66.81 198 ILE A CA 1
ATOM 1642 C C . ILE A 1 198 ? 3.692 12.669 12.067 1.00 66.81 198 ILE A C 1
ATOM 1644 O O . ILE A 1 198 ? 3.801 11.672 12.771 1.00 66.81 198 ILE A O 1
ATOM 1648 N N . ASN A 1 199 ? 2.909 13.700 12.376 1.00 77.19 199 ASN A N 1
ATOM 1649 C CA . ASN A 1 199 ? 2.063 13.752 13.558 1.00 77.19 199 ASN A CA 1
ATOM 1650 C C . ASN A 1 199 ? 0.747 12.992 13.289 1.00 77.19 199 ASN A C 1
ATOM 1652 O O . ASN A 1 199 ? -0.084 13.449 12.499 1.00 77.19 199 ASN A O 1
ATOM 1656 N N . VAL A 1 200 ? 0.605 11.808 13.900 1.00 87.69 200 VAL A N 1
ATOM 1657 C CA . VAL A 1 200 ? -0.601 10.965 13.802 1.00 87.69 200 VAL A CA 1
ATOM 1658 C C . VAL A 1 200 ? -1.803 11.667 14.426 1.00 87.69 200 VAL A C 1
ATOM 1660 O O . VAL A 1 200 ? -2.868 11.641 13.818 1.00 87.69 200 VAL A O 1
ATOM 1663 N N . ASP A 1 201 ? -1.616 12.351 15.555 1.00 85.19 201 ASP A N 1
ATOM 1664 C CA . ASP A 1 201 ? -2.689 13.056 16.268 1.00 85.19 201 ASP A CA 1
ATOM 1665 C C . ASP A 1 201 ? -3.273 14.159 15.411 1.00 85.19 201 ASP A C 1
ATOM 1667 O O . ASP A 1 201 ? -4.461 14.152 15.120 1.00 85.19 201 ASP A O 1
ATOM 1671 N N . LEU A 1 202 ? -2.411 15.030 14.883 1.00 84.44 202 LEU A N 1
ATOM 1672 C CA . LEU A 1 202 ? -2.840 16.089 13.975 1.00 84.44 202 LEU A CA 1
ATOM 1673 C C . LEU A 1 202 ? -3.621 15.509 12.791 1.00 84.44 202 LEU A C 1
ATOM 1675 O O . LEU A 1 202 ? -4.623 16.073 12.363 1.00 84.44 202 LEU A O 1
ATOM 1679 N N . ARG A 1 203 ? -3.173 14.365 12.258 1.00 86.69 203 ARG A N 1
ATOM 1680 C CA . ARG A 1 2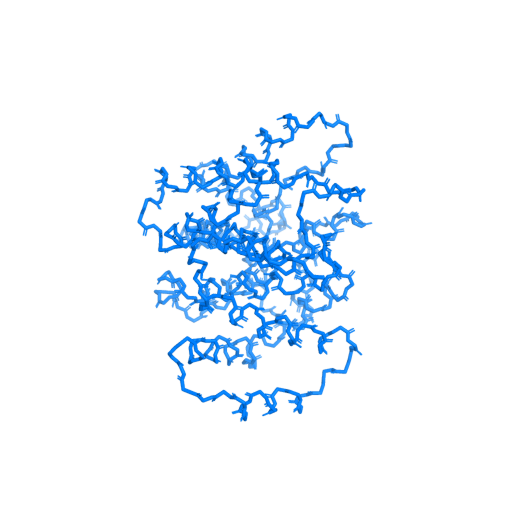03 ? -3.850 13.730 11.129 1.00 86.69 203 ARG A CA 1
ATOM 1681 C C . ARG A 1 203 ? -5.204 13.154 11.510 1.00 86.69 203 ARG A C 1
ATOM 1683 O O . ARG A 1 203 ? -6.109 13.197 10.684 1.00 86.69 203 ARG A O 1
ATOM 1690 N N . ASP A 1 204 ? -5.323 12.577 12.691 1.00 89.44 204 ASP A N 1
ATOM 1691 C CA . ASP A 1 204 ? -6.571 12.028 13.185 1.00 89.44 204 ASP A CA 1
ATOM 1692 C C . ASP A 1 204 ? -7.572 13.151 13.514 1.00 89.44 204 ASP A C 1
ATOM 1694 O O . ASP A 1 204 ? -8.673 13.143 12.961 1.00 89.44 204 ASP A O 1
ATOM 1698 N N . THR A 1 205 ? -7.154 14.194 14.240 1.00 87.56 205 THR A N 1
ATOM 1699 C CA . THR A 1 205 ? -7.965 15.391 14.528 1.00 87.56 205 THR A CA 1
ATOM 1700 C C . THR A 1 205 ? -8.426 16.101 13.252 1.00 87.56 205 THR A C 1
ATOM 1702 O O . THR A 1 205 ? -9.586 16.488 13.147 1.00 87.56 205 THR A O 1
ATOM 1705 N N . ASP A 1 206 ? -7.571 16.209 12.226 1.00 87.38 206 ASP A N 1
ATOM 1706 C CA . ASP A 1 206 ? -7.944 16.783 10.922 1.00 87.38 206 ASP A CA 1
ATOM 1707 C C . ASP A 1 206 ? -9.103 16.023 10.239 1.00 87.38 206 ASP A C 1
ATOM 1709 O O . ASP A 1 206 ? -9.839 16.588 9.424 1.00 87.38 206 ASP A O 1
ATOM 1713 N N . ILE A 1 207 ? -9.232 14.715 10.493 1.00 90.19 207 ILE A N 1
ATOM 1714 C CA . ILE A 1 207 ? -10.249 13.847 9.877 1.00 90.19 207 ILE A CA 1
ATOM 1715 C C . ILE A 1 207 ? -11.492 13.725 10.774 1.00 90.19 207 ILE A C 1
ATOM 1717 O O . ILE A 1 207 ? -12.610 13.586 10.256 1.00 90.19 207 ILE A O 1
ATOM 1721 N N . PHE A 1 208 ? -11.299 13.774 12.092 1.00 90.44 208 PHE A N 1
ATOM 1722 C CA . PHE A 1 208 ? -12.309 13.552 13.125 1.00 90.44 208 PHE A CA 1
ATOM 1723 C C . PHE A 1 208 ? -12.302 14.674 14.186 1.00 90.44 208 PHE A C 1
ATOM 1725 O O . PHE A 1 208 ? -12.102 14.389 15.368 1.00 90.44 208 PHE A O 1
ATOM 1732 N N . PRO A 1 209 ? -12.527 15.947 13.806 1.00 82.75 209 PRO A N 1
ATOM 1733 C CA . PRO A 1 209 ? -12.440 17.076 14.737 1.00 82.75 209 PRO A CA 1
ATOM 1734 C C . PRO A 1 209 ? -13.465 16.998 15.877 1.00 82.75 209 PRO A C 1
ATOM 1736 O O . PRO A 1 209 ? -13.242 17.534 16.952 1.00 82.75 209 PRO A O 1
ATOM 1739 N N . GLU A 1 210 ? -14.587 16.307 15.670 1.00 79.75 210 GLU A N 1
ATOM 1740 C CA . GLU A 1 210 ? -15.629 16.123 16.681 1.00 79.75 210 GLU A CA 1
ATOM 1741 C C . GLU A 1 210 ? -15.293 15.069 17.751 1.00 79.75 210 GLU A C 1
ATOM 1743 O O . GLU A 1 210 ? -16.040 14.911 18.715 1.00 79.75 210 GLU A O 1
ATOM 1748 N N . LEU A 1 211 ? -14.198 14.319 17.581 1.00 71.69 211 LEU A N 1
ATOM 1749 C CA . LEU A 1 211 ? -13.754 13.274 18.508 1.00 71.69 211 LEU A CA 1
ATOM 1750 C C . LEU A 1 211 ? -12.660 13.759 19.469 1.00 71.69 211 LEU A C 1
ATOM 1752 O O . LEU A 1 211 ? -11.918 12.929 19.985 1.00 71.69 211 LEU A O 1
ATOM 1756 N N . GLU A 1 212 ? -12.597 15.065 19.743 1.00 54.38 212 GLU A N 1
ATOM 1757 C CA . GLU A 1 212 ? -11.544 15.777 20.498 1.00 54.38 212 GLU A CA 1
ATOM 1758 C C . GLU A 1 212 ? -11.200 15.190 21.892 1.00 54.38 212 GLU A C 1
ATOM 1760 O O . GLU A 1 212 ? -10.192 15.551 22.481 1.00 54.38 212 GLU A O 1
ATOM 1765 N N . PHE A 1 213 ? -12.002 14.251 22.418 1.00 51.06 213 PHE A N 1
ATOM 1766 C CA . PHE A 1 213 ? -11.787 13.561 23.702 1.00 51.06 213 PHE A CA 1
ATOM 1767 C C . PHE A 1 213 ? -11.516 12.048 23.583 1.00 51.06 213 PHE A C 1
ATOM 1769 O O . PHE A 1 213 ? -11.518 11.334 24.586 1.00 51.06 213 PHE A O 1
ATOM 1776 N N . ARG A 1 214 ? -11.343 11.516 22.367 1.00 65.94 214 ARG A N 1
ATOM 1777 C CA . ARG A 1 214 ? -11.045 10.096 22.109 1.00 65.94 214 ARG A CA 1
ATOM 1778 C C . ARG A 1 214 ? -9.748 9.960 21.335 1.00 65.94 214 ARG A C 1
ATOM 1780 O O . ARG A 1 214 ? -9.743 9.403 20.235 1.00 65.94 214 ARG A O 1
ATOM 1787 N N . ASP A 1 215 ? -8.667 10.470 21.899 1.00 77.00 215 ASP A N 1
ATOM 1788 C CA . ASP A 1 215 ? -7.346 10.342 21.298 1.00 77.00 215 ASP A CA 1
ATOM 1789 C C . ASP A 1 215 ? -6.948 8.872 21.152 1.00 77.00 215 ASP A C 1
ATOM 1791 O O . ASP A 1 215 ? -7.317 8.013 21.960 1.00 77.00 215 ASP A O 1
ATOM 1795 N N . LEU A 1 216 ? -6.202 8.574 20.089 1.00 83.75 216 LEU A N 1
ATOM 1796 C CA . LEU A 1 216 ? -5.520 7.289 19.978 1.00 83.75 216 LEU A CA 1
ATOM 1797 C C . LEU A 1 216 ? -4.521 7.186 21.134 1.00 83.75 216 LEU A C 1
ATOM 1799 O O . LEU A 1 216 ? -3.808 8.144 21.426 1.00 83.75 216 LEU A O 1
ATOM 1803 N N . SER A 1 217 ? -4.438 6.030 21.784 1.00 88.19 217 SER A N 1
ATOM 1804 C CA . SER A 1 217 ? -3.390 5.797 22.783 1.00 88.19 217 SER A CA 1
ATOM 1805 C C . SER A 1 217 ? -2.001 5.817 22.130 1.00 88.19 217 SER A C 1
ATOM 1807 O O . SER A 1 217 ? -1.864 5.494 20.950 1.00 88.19 217 SER A O 1
ATOM 1809 N N . GLU A 1 218 ? -0.945 6.142 22.884 1.00 89.31 218 GLU A N 1
ATOM 1810 C CA . GLU A 1 218 ? 0.438 6.118 22.364 1.00 89.31 218 GLU A CA 1
ATOM 1811 C C . GLU A 1 218 ? 0.796 4.768 21.725 1.00 89.31 218 GLU A C 1
ATOM 1813 O O . GLU A 1 218 ? 1.366 4.719 20.636 1.00 89.31 218 GLU A O 1
ATOM 1818 N N . GLN A 1 219 ? 0.354 3.665 22.336 1.00 90.38 219 GLN A N 1
ATOM 1819 C CA . GLN A 1 219 ? 0.536 2.325 21.782 1.00 90.38 219 GLN A CA 1
ATOM 1820 C C . GLN A 1 219 ? -0.132 2.172 20.405 1.00 90.38 219 GLN A C 1
ATOM 1822 O O . GLN A 1 219 ? 0.465 1.624 19.478 1.00 90.38 219 GLN A O 1
ATOM 1827 N N . GLU A 1 220 ? -1.360 2.670 20.232 1.00 90.31 220 GLU A N 1
ATOM 1828 C CA . GLU A 1 220 ? -2.047 2.636 18.935 1.00 90.31 220 GLU A CA 1
ATOM 1829 C C . GLU A 1 220 ? -1.337 3.499 17.891 1.00 90.31 220 GLU A C 1
ATOM 1831 O O . GLU A 1 220 ? -1.227 3.087 16.732 1.00 90.31 220 GLU A O 1
ATOM 1836 N N . LYS A 1 221 ? -0.812 4.664 18.289 1.00 90.94 221 LYS A N 1
ATOM 1837 C CA . LYS A 1 221 ? -0.025 5.533 17.404 1.00 90.94 221 LYS A CA 1
ATOM 1838 C C . LYS A 1 221 ? 1.234 4.819 16.923 1.00 90.94 221 LYS A C 1
ATOM 1840 O O . LYS A 1 221 ? 1.510 4.813 15.722 1.00 90.94 221 LYS A O 1
ATOM 1845 N N . GLU A 1 222 ? 1.970 4.166 17.819 1.00 90.19 222 GLU A N 1
ATOM 1846 C CA . GLU A 1 222 ? 3.164 3.395 17.461 1.00 90.19 222 GLU A CA 1
ATOM 1847 C C . GLU A 1 222 ? 2.857 2.256 16.484 1.00 90.19 222 GLU A C 1
ATOM 1849 O O . GLU A 1 222 ? 3.599 2.041 15.519 1.00 90.19 222 GLU A O 1
ATOM 1854 N N . VAL A 1 223 ? 1.752 1.540 16.704 1.00 91.94 223 VAL A N 1
ATOM 1855 C CA . VAL A 1 223 ? 1.295 0.465 15.816 1.00 91.94 223 VAL A CA 1
ATOM 1856 C C . VAL A 1 223 ? 0.925 1.019 14.436 1.00 91.94 223 VAL A C 1
ATOM 1858 O O . VAL A 1 223 ? 1.416 0.510 13.427 1.00 91.94 223 VAL A O 1
ATOM 1861 N N . ILE A 1 224 ? 0.154 2.109 14.366 1.00 93.69 224 ILE A N 1
ATOM 1862 C CA . ILE A 1 224 ? -0.193 2.795 13.107 1.00 93.69 224 ILE A CA 1
ATOM 1863 C C . ILE A 1 224 ? 1.067 3.228 12.353 1.00 93.69 224 ILE A C 1
ATOM 1865 O O . ILE A 1 224 ? 1.176 3.016 11.145 1.00 93.69 224 ILE A O 1
ATOM 1869 N N . ILE A 1 225 ? 2.049 3.791 13.057 1.00 91.50 225 ILE A N 1
ATOM 1870 C CA . ILE A 1 225 ? 3.332 4.213 12.487 1.00 91.50 225 ILE A CA 1
ATOM 1871 C C . ILE A 1 225 ? 4.071 3.018 11.867 1.00 91.50 225 ILE A C 1
ATOM 1873 O O . ILE A 1 225 ? 4.553 3.097 10.732 1.00 91.50 225 ILE A O 1
ATOM 1877 N N . LYS A 1 226 ? 4.148 1.887 12.578 1.00 90.56 226 LYS A N 1
ATOM 1878 C CA . LYS A 1 226 ? 4.759 0.654 12.053 1.00 90.56 226 LYS A CA 1
ATOM 1879 C C . LYS A 1 226 ? 4.019 0.153 10.807 1.00 90.56 226 LYS A C 1
ATOM 1881 O O . LYS A 1 226 ? 4.667 -0.147 9.804 1.00 90.56 226 LYS A O 1
ATOM 1886 N N . MET A 1 227 ? 2.684 0.151 10.828 1.00 94.44 227 MET A N 1
ATOM 1887 C CA . MET A 1 227 ? 1.854 -0.261 9.690 1.00 94.44 227 MET A CA 1
ATOM 1888 C C . MET A 1 227 ? 2.072 0.631 8.463 1.00 94.44 227 MET A C 1
ATOM 1890 O O . MET A 1 227 ? 2.348 0.112 7.387 1.00 94.44 227 MET A O 1
ATOM 1894 N N . VAL A 1 228 ? 2.026 1.960 8.610 1.00 94.00 228 VAL A N 1
ATOM 1895 C CA . VAL A 1 228 ? 2.241 2.920 7.508 1.00 94.00 228 VAL A CA 1
ATOM 1896 C C . VAL A 1 228 ? 3.598 2.700 6.835 1.00 94.00 228 VAL A C 1
ATOM 1898 O O . VAL A 1 228 ? 3.682 2.661 5.608 1.00 94.00 228 VAL A O 1
ATOM 1901 N N . ARG A 1 229 ? 4.668 2.513 7.617 1.00 91.31 229 ARG A N 1
ATOM 1902 C CA . ARG A 1 229 ? 6.008 2.231 7.073 1.00 91.31 229 ARG A CA 1
ATOM 1903 C C . ARG A 1 229 ? 6.034 0.930 6.284 1.00 91.31 229 ARG A C 1
ATOM 1905 O O . ARG A 1 229 ? 6.515 0.918 5.154 1.00 91.31 229 ARG A O 1
ATOM 1912 N N . SER A 1 230 ? 5.499 -0.137 6.869 1.00 93.06 230 SER A N 1
ATOM 1913 C CA . SER A 1 230 ? 5.501 -1.457 6.241 1.00 93.06 230 SER A CA 1
ATOM 1914 C C . SER A 1 230 ? 4.660 -1.478 4.956 1.00 93.06 230 SER A C 1
ATOM 1916 O O . SER A 1 230 ? 5.121 -1.959 3.921 1.00 93.06 230 SER A O 1
ATOM 1918 N N . ILE A 1 231 ? 3.483 -0.839 4.964 1.00 95.69 231 ILE A N 1
ATOM 1919 C CA . ILE A 1 231 ? 2.648 -0.660 3.764 1.00 95.69 231 ILE A CA 1
ATOM 1920 C C . ILE A 1 231 ? 3.414 0.114 2.690 1.00 95.69 231 ILE A C 1
ATOM 1922 O O . ILE A 1 231 ? 3.377 -0.234 1.515 1.00 95.69 231 ILE A O 1
ATOM 1926 N N . LYS A 1 232 ? 4.163 1.157 3.065 1.00 94.38 232 LYS A N 1
ATOM 1927 C CA . LYS A 1 232 ? 4.886 1.945 2.066 1.00 94.38 232 LYS A CA 1
ATOM 1928 C C . LYS A 1 232 ? 6.056 1.192 1.428 1.00 94.38 232 LYS A C 1
ATOM 1930 O O . LYS A 1 232 ? 6.338 1.404 0.250 1.00 94.38 232 LYS A O 1
ATOM 1935 N N . ILE A 1 233 ? 6.723 0.320 2.183 1.00 94.44 233 ILE A N 1
ATOM 1936 C CA . ILE A 1 233 ? 7.789 -0.545 1.661 1.00 94.44 233 ILE A CA 1
ATOM 1937 C C . ILE A 1 233 ? 7.204 -1.638 0.755 1.00 94.44 233 ILE A C 1
ATOM 1939 O O . ILE A 1 233 ? 7.750 -1.894 -0.316 1.00 94.44 233 ILE A O 1
ATOM 1943 N N . THR A 1 234 ? 6.088 -2.256 1.148 1.00 95.25 234 THR A N 1
ATOM 1944 C CA . THR A 1 234 ? 5.408 -3.284 0.337 1.00 95.25 234 THR A CA 1
ATOM 1945 C C . THR A 1 234 ? 4.841 -2.711 -0.964 1.00 95.25 234 THR A C 1
ATOM 1947 O O . THR A 1 234 ? 5.024 -3.328 -2.009 1.00 95.25 234 THR A O 1
ATOM 1950 N N . ASP A 1 235 ? 4.258 -1.508 -0.940 1.00 95.81 235 ASP A N 1
ATOM 1951 C CA . ASP A 1 235 ? 3.818 -0.763 -2.133 1.00 95.81 235 ASP A CA 1
ATOM 1952 C C . ASP A 1 235 ? 4.985 -0.496 -3.104 1.00 95.81 235 ASP A C 1
ATOM 1954 O O . ASP A 1 235 ? 4.884 -0.719 -4.313 1.00 95.81 235 ASP A O 1
ATOM 1958 N N . GLU A 1 236 ? 6.142 -0.072 -2.588 1.00 95.44 236 GLU A N 1
ATOM 1959 C CA . GLU A 1 236 ? 7.331 0.142 -3.420 1.00 95.44 236 GLU A CA 1
ATOM 1960 C C . GLU A 1 236 ? 7.828 -1.175 -4.043 1.00 95.44 236 GLU A C 1
ATOM 1962 O O . GLU A 1 236 ? 8.072 -1.235 -5.250 1.00 95.44 236 GLU A O 1
ATOM 1967 N N . ALA A 1 237 ? 7.889 -2.256 -3.258 1.00 92.94 237 ALA A N 1
ATOM 1968 C CA . ALA A 1 237 ? 8.253 -3.582 -3.754 1.00 92.94 237 ALA A CA 1
ATOM 1969 C C . ALA A 1 237 ? 7.277 -4.096 -4.826 1.00 92.94 237 ALA A C 1
ATOM 1971 O O . ALA A 1 237 ? 7.709 -4.658 -5.839 1.00 92.94 237 ALA A O 1
ATOM 1972 N N . ALA A 1 238 ? 5.974 -3.867 -4.636 1.00 91.81 238 ALA A N 1
ATOM 1973 C CA . ALA A 1 238 ? 4.940 -4.205 -5.602 1.00 91.81 238 ALA A CA 1
ATOM 1974 C C . ALA A 1 238 ? 5.139 -3.443 -6.917 1.00 91.81 238 ALA A C 1
ATOM 1976 O O . ALA A 1 238 ? 5.211 -4.061 -7.977 1.00 91.81 238 ALA A O 1
ATOM 1977 N N . ASN A 1 239 ? 5.329 -2.122 -6.860 1.00 92.12 239 ASN A N 1
ATOM 1978 C CA . ASN A 1 239 ? 5.532 -1.295 -8.051 1.00 92.12 239 ASN A CA 1
ATOM 1979 C C . ASN A 1 239 ? 6.779 -1.687 -8.862 1.00 92.12 239 ASN A C 1
ATOM 1981 O O . ASN A 1 239 ? 6.720 -1.699 -10.098 1.00 92.12 239 ASN A O 1
ATOM 1985 N N . ILE A 1 240 ? 7.894 -2.022 -8.198 1.00 91.44 240 ILE A N 1
ATOM 1986 C CA . ILE A 1 240 ? 9.116 -2.476 -8.880 1.00 91.44 240 ILE A CA 1
ATOM 1987 C C . ILE A 1 240 ? 8.861 -3.827 -9.565 1.00 91.44 240 ILE A C 1
ATOM 1989 O O . ILE A 1 240 ? 9.099 -3.953 -10.768 1.00 91.44 240 ILE A O 1
ATOM 1993 N N . ARG A 1 241 ? 8.322 -4.818 -8.839 1.00 87.62 241 ARG A N 1
ATOM 1994 C CA . ARG A 1 241 ? 8.027 -6.152 -9.393 1.00 87.62 241 ARG A CA 1
ATOM 1995 C C . ARG A 1 241 ? 7.029 -6.091 -10.547 1.00 87.62 241 ARG A C 1
ATOM 1997 O O . ARG A 1 241 ? 7.218 -6.775 -11.548 1.00 87.62 241 ARG A O 1
ATOM 2004 N N . GLU A 1 242 ? 5.978 -5.293 -10.405 1.00 84.88 242 GLU A N 1
ATOM 2005 C CA . GLU A 1 242 ? 4.977 -5.067 -11.448 1.00 84.88 242 GLU A CA 1
ATOM 2006 C C . GLU A 1 242 ? 5.625 -4.524 -12.716 1.00 84.88 242 GLU A C 1
ATOM 2008 O O . GLU A 1 242 ? 5.394 -5.048 -13.800 1.00 84.88 242 GLU A O 1
ATOM 2013 N N . THR A 1 243 ? 6.501 -3.528 -12.564 1.00 87.19 243 THR A N 1
ATOM 2014 C CA . THR A 1 243 ? 7.239 -2.957 -13.693 1.00 87.19 243 THR A CA 1
ATOM 2015 C C . THR A 1 243 ? 8.140 -4.004 -14.355 1.00 87.19 243 THR A C 1
ATOM 2017 O O . THR A 1 243 ? 8.214 -4.039 -15.579 1.00 87.19 243 THR A O 1
ATOM 2020 N N . VAL A 1 244 ? 8.788 -4.888 -13.581 1.00 85.19 244 VAL A N 1
ATOM 2021 C CA . VAL A 1 244 ? 9.565 -6.014 -14.137 1.00 85.19 244 VAL A CA 1
ATOM 2022 C C . VAL A 1 244 ? 8.688 -6.920 -14.990 1.00 85.19 244 VAL A C 1
ATOM 2024 O O . VAL A 1 244 ? 9.048 -7.199 -16.129 1.00 85.19 244 VAL A O 1
ATOM 2027 N N . ASP A 1 245 ? 7.555 -7.393 -14.463 1.00 82.00 245 ASP A N 1
ATOM 2028 C CA . ASP A 1 245 ? 6.684 -8.299 -15.222 1.00 82.00 245 ASP A CA 1
ATOM 2029 C C . ASP A 1 245 ? 6.125 -7.614 -16.477 1.00 82.00 245 ASP A C 1
ATOM 2031 O O . ASP A 1 245 ? 6.135 -8.209 -17.551 1.00 82.00 245 ASP A O 1
ATOM 2035 N N . ASP A 1 246 ? 5.722 -6.345 -16.383 1.00 81.25 246 ASP A N 1
ATOM 2036 C CA . ASP A 1 246 ? 5.195 -5.594 -17.523 1.00 81.25 246 ASP A CA 1
ATOM 2037 C C . ASP A 1 246 ? 6.239 -5.422 -18.641 1.00 81.25 246 ASP A C 1
ATOM 2039 O O . ASP A 1 246 ? 5.905 -5.594 -19.817 1.00 81.25 246 ASP A O 1
ATOM 2043 N N . VAL A 1 247 ? 7.505 -5.159 -18.291 1.00 83.69 247 VAL A N 1
ATOM 2044 C CA . VAL A 1 247 ? 8.616 -5.050 -19.252 1.00 83.69 247 VAL A CA 1
ATOM 2045 C C . VAL A 1 247 ? 8.967 -6.403 -19.871 1.00 83.69 247 VAL A C 1
ATOM 2047 O O . VAL A 1 247 ? 9.090 -6.509 -21.089 1.00 83.69 247 VAL A O 1
ATOM 2050 N N . VAL A 1 248 ? 9.076 -7.456 -19.057 1.00 80.38 248 VAL A N 1
ATOM 2051 C CA . VAL A 1 248 ? 9.404 -8.818 -19.520 1.00 80.38 248 VAL A CA 1
ATOM 2052 C C . VAL A 1 248 ? 8.341 -9.355 -20.478 1.00 80.38 248 VAL A C 1
ATOM 2054 O O . VAL A 1 248 ? 8.665 -10.061 -21.430 1.00 80.38 248 VAL A O 1
ATOM 2057 N N . MET A 1 249 ? 7.077 -8.997 -20.254 1.00 75.50 249 MET A N 1
ATOM 2058 C CA . MET A 1 249 ? 5.959 -9.372 -21.121 1.00 75.50 249 MET A CA 1
ATOM 2059 C C . MET A 1 249 ? 5.792 -8.456 -22.342 1.00 75.50 249 MET A C 1
ATOM 2061 O O . MET A 1 249 ? 4.854 -8.641 -23.114 1.00 75.50 249 MET A O 1
ATOM 2065 N N . GLY A 1 250 ? 6.649 -7.445 -22.513 1.00 77.94 250 GLY A N 1
ATOM 2066 C CA . GLY A 1 250 ? 6.564 -6.486 -23.616 1.00 77.94 250 GLY A CA 1
ATOM 2067 C C . GLY A 1 250 ? 5.339 -5.563 -23.566 1.00 77.94 250 GLY A C 1
ATOM 2068 O O . GLY A 1 250 ? 5.016 -4.931 -24.571 1.00 77.94 250 GLY A O 1
ATOM 2069 N N . ARG A 1 251 ? 4.651 -5.479 -22.418 1.00 75.81 251 ARG A N 1
ATOM 2070 C CA . ARG A 1 251 ? 3.499 -4.582 -22.191 1.00 75.81 251 ARG A CA 1
ATOM 2071 C C . ARG A 1 251 ? 3.934 -3.159 -21.839 1.00 75.81 251 ARG A C 1
ATOM 2073 O O . ARG A 1 251 ? 3.154 -2.225 -21.978 1.00 75.81 251 ARG A O 1
ATOM 2080 N N . ASP A 1 252 ? 5.168 -3.016 -21.373 1.00 74.81 252 ASP A N 1
ATOM 2081 C CA . ASP A 1 252 ? 5.821 -1.764 -21.011 1.00 74.81 252 ASP A CA 1
ATOM 2082 C C . ASP A 1 252 ? 7.289 -1.807 -21.482 1.00 74.81 252 ASP A C 1
ATOM 2084 O O . ASP A 1 252 ? 7.810 -2.869 -21.820 1.00 74.81 252 ASP A O 1
ATOM 2088 N N . GLY A 1 253 ? 7.982 -0.669 -21.550 1.00 72.00 253 GLY A N 1
ATOM 2089 C CA . GLY A 1 253 ? 9.378 -0.651 -21.990 1.00 72.00 253 GLY A CA 1
ATOM 2090 C C . GLY A 1 253 ? 9.906 0.710 -22.434 1.00 72.00 253 GLY A C 1
ATOM 2091 O O . GLY A 1 253 ? 9.544 1.762 -21.904 1.00 72.00 253 GLY A O 1
ATOM 2092 N N . ARG A 1 254 ? 10.817 0.689 -23.419 1.00 63.72 254 ARG A N 1
ATOM 2093 C CA . ARG A 1 254 ? 11.510 1.892 -23.923 1.00 63.72 254 ARG A CA 1
ATOM 2094 C C . ARG A 1 254 ? 10.605 2.846 -24.689 1.00 63.72 254 ARG A C 1
ATOM 2096 O O . ARG A 1 254 ? 10.848 4.053 -24.679 1.00 63.72 254 ARG A O 1
ATOM 2103 N N . LYS A 1 255 ? 9.580 2.326 -25.372 1.00 60.03 255 LYS A N 1
ATOM 2104 C CA . LYS A 1 255 ? 8.655 3.163 -26.141 1.00 60.03 255 LYS A CA 1
ATOM 2105 C C . LYS A 1 255 ? 7.868 4.039 -25.169 1.00 60.03 255 LYS A C 1
ATOM 2107 O O . LYS A 1 255 ? 7.216 3.559 -24.248 1.00 60.03 255 LYS A O 1
ATOM 2112 N N . LYS A 1 256 ? 7.959 5.353 -25.358 1.00 54.03 256 LYS A N 1
ATOM 2113 C CA . LYS A 1 256 ? 7.239 6.323 -24.539 1.00 54.03 256 LYS A CA 1
ATOM 2114 C C . LYS A 1 256 ? 5.751 6.214 -24.866 1.00 54.03 256 LYS A C 1
ATOM 2116 O O . LYS A 1 256 ? 5.329 6.679 -25.917 1.00 54.03 256 LYS A O 1
ATOM 2121 N N . HIS A 1 257 ? 4.959 5.637 -23.969 1.00 62.72 257 HIS A N 1
ATOM 2122 C CA . HIS A 1 257 ? 3.511 5.801 -24.04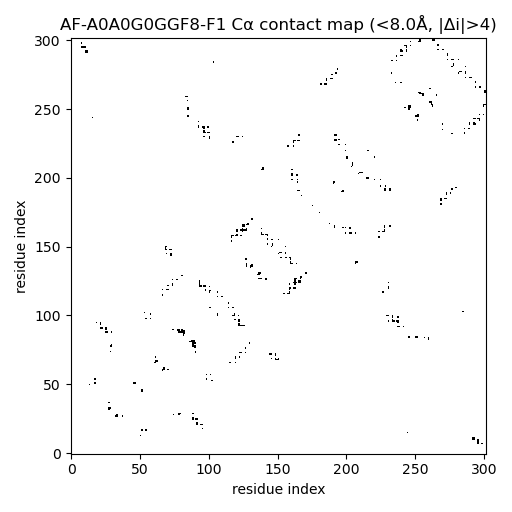6 1.00 62.72 257 HIS A CA 1
ATOM 2123 C C . HIS A 1 257 ? 3.187 7.280 -23.816 1.00 62.72 257 HIS A C 1
ATOM 2125 O O . HIS A 1 257 ? 3.684 7.889 -22.856 1.00 62.72 257 HIS A O 1
ATOM 2131 N N . GLU A 1 258 ? 2.372 7.872 -24.691 1.00 55.75 258 GLU A N 1
ATOM 2132 C CA . GLU A 1 258 ? 1.780 9.179 -24.428 1.00 55.75 258 GLU A CA 1
ATOM 2133 C C . GLU A 1 258 ? 1.112 9.099 -23.050 1.00 55.75 258 GLU A C 1
ATOM 2135 O O . GLU A 1 258 ? 0.267 8.243 -22.808 1.00 55.75 258 GLU A O 1
ATOM 2140 N N . ASN A 1 259 ? 1.545 9.945 -22.111 1.00 63.44 259 ASN A N 1
ATOM 2141 C CA . ASN A 1 259 ? 1.087 10.008 -20.712 1.00 63.44 259 ASN A CA 1
ATOM 2142 C C . ASN A 1 259 ? 1.797 9.121 -19.665 1.00 63.44 259 ASN A C 1
ATOM 2144 O O . ASN A 1 259 ? 1.439 9.201 -18.482 1.00 63.44 259 ASN A O 1
ATOM 2148 N N . LEU A 1 260 ? 2.854 8.380 -20.021 1.00 72.31 260 LEU A N 1
ATOM 2149 C CA . LEU A 1 260 ? 3.737 7.717 -19.047 1.00 72.31 260 LEU A CA 1
ATOM 2150 C C . LEU A 1 260 ? 5.091 8.418 -18.894 1.00 72.31 260 LEU A C 1
ATOM 2152 O O . LEU A 1 260 ? 5.614 9.066 -19.802 1.00 72.31 260 LEU A O 1
ATOM 2156 N N . LYS A 1 261 ? 5.680 8.284 -17.700 1.00 78.38 261 LYS A N 1
ATOM 2157 C CA . LYS A 1 261 ? 7.101 8.594 -17.498 1.00 78.38 261 LYS A CA 1
ATOM 2158 C C . LYS A 1 261 ? 7.933 7.490 -18.156 1.00 78.38 261 LYS A C 1
ATOM 2160 O O . LYS A 1 261 ? 7.527 6.331 -18.129 1.00 78.38 261 LYS A O 1
ATOM 2165 N N . SER A 1 262 ? 9.083 7.852 -18.728 1.00 83.38 262 SER A N 1
ATOM 2166 C CA . SER A 1 262 ? 9.999 6.879 -19.337 1.00 83.38 262 SER A CA 1
ATOM 2167 C C . SER A 1 262 ? 10.425 5.811 -18.326 1.00 83.38 262 SER A C 1
ATOM 2169 O O . SER A 1 262 ? 10.472 6.085 -17.124 1.00 83.38 262 SER A O 1
ATOM 2171 N N . LEU A 1 263 ? 10.746 4.609 -18.814 1.00 85.94 263 LEU A N 1
ATOM 2172 C CA . LEU A 1 263 ? 11.261 3.521 -17.977 1.00 85.94 263 LEU A CA 1
ATOM 2173 C C . LEU A 1 263 ? 12.499 3.962 -17.179 1.00 85.94 263 LEU A C 1
ATOM 2175 O O . LEU A 1 263 ? 12.506 3.832 -15.962 1.00 85.94 263 LEU A O 1
ATOM 2179 N N . ASP A 1 264 ? 13.459 4.617 -17.835 1.00 87.12 264 ASP A N 1
ATOM 2180 C CA . ASP A 1 264 ? 14.649 5.211 -17.203 1.00 87.12 264 ASP A CA 1
ATOM 2181 C C . ASP A 1 264 ? 14.320 6.153 -16.023 1.00 87.12 264 ASP A C 1
ATOM 2183 O O . ASP A 1 264 ? 14.915 6.078 -14.945 1.00 87.12 264 ASP A O 1
ATOM 2187 N N . TRP A 1 265 ? 13.290 6.996 -16.172 1.00 86.75 265 TRP A N 1
ATOM 2188 C CA . TRP A 1 265 ? 12.880 7.893 -15.091 1.00 86.75 265 TRP A CA 1
ATOM 2189 C C . TRP A 1 265 ? 12.311 7.122 -13.898 1.00 86.75 265 TRP A C 1
ATOM 2191 O O . TRP A 1 265 ? 12.580 7.481 -12.755 1.00 86.75 265 TRP A O 1
ATOM 2201 N N . ARG A 1 266 ? 11.520 6.072 -14.155 1.00 87.62 266 ARG A N 1
ATOM 2202 C CA . ARG A 1 266 ? 10.948 5.229 -13.096 1.00 87.62 266 ARG A CA 1
ATOM 2203 C C . ARG A 1 266 ? 12.026 4.433 -12.375 1.00 87.62 266 ARG A C 1
ATOM 2205 O O . ARG A 1 266 ? 12.007 4.396 -11.155 1.00 87.62 266 ARG A O 1
ATOM 2212 N N . VAL A 1 267 ? 12.995 3.880 -13.100 1.00 90.69 267 VAL A N 1
ATOM 2213 C CA . VAL A 1 267 ? 14.134 3.183 -12.489 1.00 90.69 267 VAL A CA 1
ATOM 2214 C C . VAL A 1 267 ? 14.972 4.133 -11.633 1.00 90.69 267 VAL A C 1
ATOM 2216 O O . VAL A 1 267 ? 15.349 3.770 -10.522 1.00 90.69 267 VAL A O 1
ATOM 2219 N N . THR A 1 268 ? 15.189 5.376 -12.074 1.00 90.44 268 THR A N 1
ATOM 2220 C CA . THR A 1 268 ? 15.851 6.404 -11.250 1.00 90.44 268 THR A CA 1
ATOM 2221 C C . THR A 1 268 ? 15.078 6.691 -9.953 1.00 90.44 268 THR A C 1
ATOM 2223 O O . THR A 1 268 ? 15.674 6.771 -8.878 1.00 90.44 268 THR A O 1
ATOM 2226 N N . ASP A 1 269 ? 13.750 6.823 -10.031 1.00 90.50 269 ASP A N 1
ATOM 2227 C CA . ASP A 1 269 ? 12.865 7.021 -8.871 1.00 90.50 269 ASP A CA 1
ATOM 2228 C C . ASP A 1 269 ? 12.902 5.818 -7.912 1.00 90.50 269 ASP A C 1
ATOM 2230 O O . ASP A 1 269 ? 13.097 6.008 -6.710 1.00 90.50 269 ASP A O 1
ATOM 2234 N N . PHE A 1 270 ? 12.826 4.592 -8.436 1.00 94.12 270 PHE A N 1
ATOM 2235 C CA . PHE A 1 270 ? 12.934 3.363 -7.648 1.00 94.12 270 PHE A CA 1
ATOM 2236 C C . PHE A 1 270 ? 14.292 3.239 -6.946 1.00 94.12 270 PHE A C 1
ATOM 2238 O O . PHE A 1 270 ? 14.336 2.982 -5.745 1.00 94.12 270 PHE A O 1
ATOM 2245 N N . LYS A 1 271 ? 15.406 3.493 -7.650 1.00 93.75 271 LYS A N 1
ATOM 2246 C CA . LYS A 1 271 ? 16.756 3.491 -7.058 1.00 93.75 271 LYS A CA 1
ATOM 2247 C C . LYS A 1 271 ? 16.848 4.470 -5.891 1.00 93.75 271 LYS A C 1
ATOM 2249 O O . LYS A 1 271 ? 17.285 4.098 -4.806 1.00 93.75 271 LYS A O 1
ATOM 2254 N N . ALA A 1 272 ? 16.376 5.703 -6.076 1.00 93.00 272 ALA A N 1
ATOM 2255 C CA . ALA A 1 272 ? 16.432 6.720 -5.031 1.00 93.00 272 ALA A CA 1
ATOM 2256 C C . ALA A 1 272 ? 15.623 6.340 -3.776 1.00 93.00 272 ALA A C 1
ATOM 2258 O O . ALA A 1 272 ? 16.059 6.608 -2.655 1.00 93.00 272 ALA A O 1
ATOM 2259 N N . ARG A 1 273 ? 14.454 5.711 -3.942 1.00 94.31 273 ARG A N 1
ATOM 2260 C CA . ARG A 1 273 ? 13.627 5.244 -2.817 1.00 94.31 273 ARG A CA 1
ATOM 2261 C C . ARG A 1 273 ? 14.208 4.011 -2.145 1.00 94.31 273 ARG A C 1
ATOM 2263 O O . ARG A 1 273 ? 14.208 3.943 -0.918 1.00 94.31 273 ARG A O 1
ATOM 2270 N N . LEU A 1 274 ? 14.760 3.082 -2.921 1.00 94.56 274 LEU A N 1
ATOM 2271 C CA . LEU A 1 274 ? 15.409 1.895 -2.384 1.00 94.56 274 LEU A CA 1
ATOM 2272 C C . LEU A 1 274 ? 16.615 2.257 -1.510 1.00 94.56 274 LEU A C 1
ATOM 2274 O O . LEU A 1 274 ? 16.761 1.693 -0.432 1.00 94.56 274 LEU A O 1
ATOM 2278 N N . GLU A 1 275 ? 17.427 3.239 -1.908 1.00 93.88 275 GLU A N 1
ATOM 2279 C CA . GLU A 1 275 ? 18.535 3.728 -1.074 1.00 93.88 275 GLU A CA 1
ATOM 2280 C C . GLU A 1 275 ? 18.052 4.332 0.256 1.00 93.88 275 GLU A C 1
ATOM 2282 O O . GLU A 1 275 ? 18.695 4.165 1.293 1.00 93.88 275 GLU A O 1
ATOM 2287 N N . ILE A 1 276 ? 16.878 4.978 0.272 1.00 92.94 276 ILE A N 1
ATOM 2288 C CA . ILE A 1 276 ? 16.254 5.442 1.520 1.00 92.94 276 ILE A CA 1
ATOM 2289 C C . ILE A 1 276 ? 15.862 4.251 2.402 1.00 92.94 276 ILE A C 1
ATOM 2291 O O . ILE A 1 276 ? 16.143 4.281 3.601 1.00 92.94 276 ILE A O 1
ATOM 2295 N N . ILE A 1 277 ? 15.241 3.211 1.831 1.00 92.81 277 ILE A N 1
ATOM 2296 C CA . ILE A 1 277 ? 14.869 2.007 2.589 1.00 92.81 277 ILE A CA 1
ATOM 2297 C C . ILE A 1 277 ? 16.127 1.330 3.138 1.00 92.81 277 ILE A C 1
ATOM 2299 O O . ILE A 1 277 ? 16.186 1.102 4.338 1.00 92.81 277 ILE A O 1
ATOM 2303 N N . LYS A 1 278 ? 17.157 1.088 2.316 1.00 92.81 278 LYS A N 1
ATOM 2304 C CA . LYS A 1 278 ? 18.426 0.475 2.751 1.00 92.81 278 LYS A CA 1
ATOM 2305 C C . LYS A 1 278 ? 19.073 1.234 3.905 1.00 92.81 278 LYS A C 1
ATOM 2307 O O . LYS A 1 278 ? 19.580 0.624 4.836 1.00 92.81 278 LYS A O 1
ATOM 2312 N N . LYS A 1 279 ? 19.041 2.568 3.863 1.00 91.94 279 LYS A N 1
ATOM 2313 C CA . LYS A 1 279 ? 19.634 3.405 4.910 1.00 91.94 279 LYS A CA 1
ATOM 2314 C C . LYS A 1 279 ? 18.878 3.335 6.240 1.00 91.94 279 LYS A C 1
ATOM 2316 O O . LYS A 1 279 ? 19.506 3.434 7.288 1.00 91.94 279 LYS A O 1
ATOM 2321 N N . ILE A 1 280 ? 17.547 3.260 6.207 1.00 89.19 280 ILE A N 1
ATOM 2322 C CA . ILE A 1 280 ? 16.709 3.356 7.417 1.00 89.19 280 ILE A CA 1
ATOM 2323 C C . ILE A 1 280 ? 16.345 1.965 7.962 1.00 89.19 280 ILE A C 1
ATOM 2325 O O . ILE A 1 280 ? 16.245 1.787 9.172 1.00 89.19 280 ILE A O 1
ATOM 2329 N N . TYR A 1 281 ? 16.174 0.987 7.077 1.00 88.94 281 TYR A N 1
ATOM 2330 C CA . TYR A 1 281 ? 15.710 -0.370 7.359 1.00 88.94 281 TYR A CA 1
ATOM 2331 C C . TYR A 1 281 ? 16.568 -1.416 6.625 1.00 88.94 281 TYR A C 1
ATOM 2333 O O . TYR A 1 281 ? 16.019 -2.174 5.825 1.00 88.94 281 TYR A O 1
ATOM 2341 N N . PRO A 1 282 ? 17.893 -1.475 6.865 1.00 88.62 282 PRO A N 1
ATOM 2342 C CA . PRO A 1 282 ? 18.814 -2.351 6.125 1.00 88.62 282 PRO A CA 1
ATOM 2343 C C . PRO A 1 282 ? 18.457 -3.842 6.208 1.00 88.62 282 PRO A C 1
ATOM 2345 O O . PRO A 1 282 ? 18.729 -4.586 5.274 1.00 88.62 282 PRO A O 1
ATOM 2348 N N . GLU A 1 283 ? 17.784 -4.253 7.283 1.00 87.38 283 GLU A N 1
ATOM 2349 C CA . GLU A 1 283 ? 17.380 -5.642 7.528 1.00 87.38 283 GLU A CA 1
ATOM 2350 C C . GLU A 1 283 ? 15.978 -5.980 6.989 1.00 87.38 283 GLU A C 1
ATOM 2352 O O . GLU A 1 283 ? 15.441 -7.052 7.269 1.00 87.38 283 GLU A O 1
ATOM 2357 N N . ASN A 1 284 ? 15.323 -5.073 6.249 1.00 88.69 284 ASN A N 1
ATOM 2358 C CA . ASN A 1 284 ? 13.982 -5.352 5.741 1.00 88.69 284 ASN A CA 1
ATOM 2359 C C . ASN A 1 284 ? 14.020 -6.503 4.709 1.00 88.69 284 ASN A C 1
ATOM 2361 O O . ASN A 1 284 ? 14.732 -6.404 3.706 1.00 88.69 284 ASN A O 1
ATOM 2365 N N . PRO A 1 285 ? 13.215 -7.567 4.881 1.00 86.38 285 PRO A N 1
ATOM 2366 C CA . PRO A 1 285 ? 13.311 -8.778 4.063 1.00 86.38 285 PRO A CA 1
ATOM 2367 C C . PRO A 1 285 ? 12.974 -8.565 2.579 1.00 86.38 285 PRO A C 1
ATOM 2369 O O . PRO A 1 285 ? 13.407 -9.350 1.736 1.00 86.38 285 PRO A O 1
ATOM 2372 N N . LEU A 1 286 ? 12.236 -7.504 2.230 1.00 88.81 286 LEU A N 1
ATOM 2373 C CA . LEU A 1 286 ? 11.902 -7.187 0.839 1.00 88.81 286 LEU A CA 1
ATOM 2374 C C . LEU A 1 286 ? 13.051 -6.495 0.091 1.00 88.81 286 LEU A C 1
ATOM 2376 O O . LEU A 1 286 ? 13.010 -6.421 -1.138 1.00 88.81 286 LEU A O 1
ATOM 2380 N N . LEU A 1 287 ? 14.089 -6.011 0.787 1.00 89.62 287 LEU A N 1
ATOM 2381 C CA . LEU A 1 287 ? 15.219 -5.316 0.160 1.00 89.62 287 LEU A CA 1
ATOM 2382 C C . LEU A 1 287 ? 15.925 -6.174 -0.885 1.00 89.62 287 LEU A C 1
ATOM 2384 O O . LEU A 1 287 ? 16.143 -5.707 -2.001 1.00 89.62 287 LEU A O 1
ATOM 2388 N N . ASN A 1 288 ? 16.226 -7.431 -0.559 1.00 86.25 288 ASN A N 1
ATOM 2389 C CA . ASN A 1 288 ? 16.913 -8.335 -1.483 1.00 86.25 288 ASN A CA 1
ATOM 2390 C C . ASN A 1 288 ? 16.100 -8.562 -2.761 1.00 86.25 288 ASN A C 1
ATOM 2392 O O . ASN A 1 288 ? 16.653 -8.560 -3.861 1.00 86.25 288 ASN A O 1
ATOM 2396 N N . GLN A 1 289 ? 14.777 -8.693 -2.624 1.00 85.94 289 GLN A N 1
ATOM 2397 C CA . GLN A 1 289 ? 13.887 -8.815 -3.770 1.00 85.94 289 GLN A CA 1
ATOM 2398 C C . GLN A 1 289 ? 13.892 -7.536 -4.617 1.00 85.94 289 GLN A C 1
ATOM 2400 O O . GLN A 1 289 ? 14.080 -7.616 -5.827 1.00 85.94 289 GLN A O 1
ATOM 2405 N N . MET A 1 290 ? 13.720 -6.364 -4.000 1.00 92.38 290 MET A N 1
ATOM 2406 C CA . MET A 1 290 ? 13.695 -5.085 -4.720 1.00 92.38 290 MET A CA 1
ATOM 2407 C C . MET A 1 290 ? 15.015 -4.792 -5.444 1.00 92.38 290 MET A C 1
ATOM 2409 O O . MET A 1 290 ? 14.997 -4.289 -6.564 1.00 92.38 290 MET A O 1
ATOM 2413 N N . VAL A 1 291 ? 16.158 -5.128 -4.833 1.00 90.75 291 VAL A N 1
ATOM 2414 C CA . VAL A 1 291 ? 17.481 -5.012 -5.469 1.00 90.75 291 VAL A CA 1
ATOM 2415 C C . VAL A 1 291 ? 17.560 -5.900 -6.709 1.00 90.75 291 VAL A C 1
ATOM 2417 O O . VAL A 1 291 ? 17.918 -5.408 -7.778 1.00 90.75 291 VAL A O 1
ATOM 2420 N N . ALA A 1 292 ? 17.205 -7.183 -6.588 1.00 86.31 292 ALA A N 1
ATOM 2421 C CA . ALA A 1 292 ? 17.230 -8.115 -7.715 1.00 86.31 292 ALA A CA 1
ATOM 2422 C C . ALA A 1 292 ? 16.305 -7.656 -8.855 1.00 86.31 292 ALA A C 1
ATOM 2424 O O . ALA A 1 292 ? 16.679 -7.711 -10.026 1.00 86.31 292 ALA A O 1
ATOM 2425 N N . ASP A 1 293 ? 15.127 -7.137 -8.512 1.00 87.69 293 ASP A N 1
ATOM 2426 C CA . ASP A 1 293 ? 14.153 -6.647 -9.483 1.00 87.69 293 ASP A CA 1
ATOM 2427 C C . ASP A 1 293 ? 14.648 -5.399 -10.222 1.00 87.69 293 ASP A C 1
ATOM 2429 O O . ASP A 1 293 ? 14.475 -5.298 -11.438 1.00 87.69 293 ASP A O 1
ATOM 2433 N N . LEU A 1 294 ? 15.328 -4.479 -9.528 1.00 89.50 294 LEU A N 1
ATOM 2434 C CA . LEU A 1 294 ? 15.936 -3.312 -10.171 1.00 89.50 294 LEU A CA 1
ATOM 2435 C C . LEU A 1 294 ? 17.114 -3.666 -11.074 1.00 89.50 294 LEU A C 1
ATOM 2437 O O . LEU A 1 294 ? 17.216 -3.091 -12.156 1.00 89.50 294 LEU A O 1
ATOM 2441 N N . ILE A 1 295 ? 17.961 -4.619 -10.674 1.00 84.50 295 ILE A N 1
ATOM 2442 C CA . ILE A 1 295 ? 19.030 -5.139 -11.542 1.00 84.50 295 ILE A CA 1
ATOM 2443 C C . ILE A 1 295 ? 18.418 -5.729 -12.818 1.00 84.50 295 ILE A C 1
ATOM 2445 O O . ILE A 1 295 ? 18.899 -5.466 -13.920 1.00 84.50 295 ILE A O 1
ATOM 2449 N N . GLY A 1 296 ? 17.310 -6.465 -12.675 1.00 78.81 296 GLY A N 1
ATOM 2450 C CA . GLY A 1 296 ? 16.527 -6.959 -13.802 1.00 78.81 296 GLY A CA 1
ATOM 2451 C C . GLY A 1 296 ? 16.077 -5.832 -14.732 1.00 78.81 296 GLY A C 1
ATOM 2452 O O . GLY A 1 296 ? 16.322 -5.916 -15.930 1.00 78.81 296 GLY A O 1
ATOM 2453 N N . LEU A 1 297 ? 15.481 -4.755 -14.206 1.00 84.00 297 LEU A N 1
ATOM 2454 C CA . LEU A 1 297 ? 15.013 -3.614 -15.011 1.00 84.00 297 LEU A CA 1
ATOM 2455 C C . LEU A 1 297 ? 16.133 -2.855 -15.730 1.00 84.00 297 LEU A C 1
ATOM 2457 O O . LEU A 1 297 ? 15.931 -2.442 -16.873 1.00 84.00 297 LEU A O 1
ATOM 2461 N N . ASP A 1 298 ? 17.293 -2.676 -15.094 1.00 77.88 298 ASP A N 1
ATOM 2462 C CA . ASP A 1 298 ? 18.438 -1.971 -15.688 1.00 77.88 298 ASP A CA 1
ATOM 2463 C C . ASP A 1 298 ? 18.888 -2.618 -17.006 1.00 77.88 298 ASP A C 1
ATOM 2465 O O . ASP A 1 298 ? 19.215 -1.915 -17.963 1.00 77.88 298 ASP A O 1
ATOM 2469 N N . SER A 1 299 ? 18.808 -3.950 -17.100 1.00 77.50 299 SER A N 1
ATOM 2470 C CA . SER A 1 299 ? 19.152 -4.686 -18.324 1.00 77.50 299 SER A CA 1
ATOM 2471 C C . SER A 1 299 ? 18.244 -4.378 -19.524 1.00 77.50 299 SER A C 1
ATOM 2473 O O . SER A 1 299 ? 18.637 -4.613 -20.661 1.00 77.50 299 SER A O 1
ATOM 2475 N N . TYR A 1 300 ? 17.056 -3.802 -19.298 1.00 73.88 300 TYR A N 1
ATOM 2476 C CA . TYR A 1 300 ? 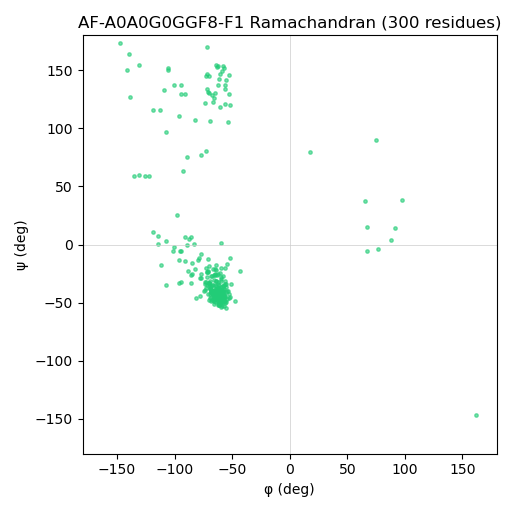16.121 -3.410 -20.359 1.00 73.88 300 TYR A CA 1
ATOM 2477 C C . TYR A 1 300 ? 16.250 -1.935 -20.765 1.00 73.88 300 TYR A C 1
ATOM 2479 O O . TYR A 1 300 ? 15.606 -1.514 -21.734 1.00 73.88 300 TYR A O 1
ATOM 2487 N N . ILE A 1 301 ? 17.073 -1.141 -20.068 1.00 72.25 301 ILE A N 1
ATOM 2488 C CA . ILE A 1 301 ? 17.327 0.270 -20.400 1.00 72.25 301 ILE A CA 1
ATOM 2489 C C . ILE A 1 301 ? 18.454 0.421 -21.443 1.00 72.25 301 ILE A C 1
ATOM 2491 O O . ILE A 1 301 ? 18.350 1.325 -22.274 1.00 72.25 301 ILE A O 1
ATOM 2495 N N . LEU A 1 302 ? 19.462 -0.467 -21.432 1.00 56.47 302 LEU A N 1
ATOM 2496 C CA . LEU A 1 302 ? 20.659 -0.467 -22.305 1.00 56.47 302 LEU A CA 1
ATOM 2497 C C . LEU A 1 302 ? 20.402 -1.024 -23.705 1.00 56.47 302 LEU A C 1
ATOM 2499 O O . LEU A 1 302 ? 20.386 -0.253 -24.687 1.00 56.47 302 LEU A O 1
#

Sequence (302 aa):
MPSGEGRPGYINPRGQIIFRLILNQSHIYNDGICSWNNMINIRRFISENSEEKKFTGFMEFISSQEMMPVVDCVVKMHRHDTRKATGDPYLKHLIYTAYLGFLSPEFKQMNDSEKRIYIASNLLHDSIEMKRKKEKYKPRELYNQLVQVGINSNEARKITVISSLLTPFKQKRKNIKKDQWLKIKIKDFKRIINLKEINVDLRDTDIFPELEFRDLSEQEKEVIIKMVRSIKITDEAANIRETVDDVVMGRDGRKKHENLKSLDWRVTDFKARLEIIKKIYPENPLLNQMVADLIGLDSYIL

Foldseek 3Di:
DDDDDDQPDDDPVLLVVLLVVLQVCQVCLLVVPPDCVVVVVVVVPDDDDPVSVLSVVLVCVCPDPLNVLLVVLLSVLQSPPADPLFRGGPQSLLSQLLSLVCPFPVLVVDDPLLVSLLSSLSSCLCSQVVVVVPDDDDLLVQLVSSVVSPHDSVSSLLSSLLSQLSDDPDDDDPDDDLVRVLVVLLVSLLCQLVVVNPDSQVSSCVNCVVPVPDTDPPVSVVSSSVSSNSSSLSSLLSVLVVQLSCVVVVSDAQDDDDPDDGLVSVLVSSVSSLVSCCVRPVPGPSSVSSVSSSVSSVVRVD

Secondary structure (DSSP, 8-state):
----PPPPS---HHHHHHHHHHHHHHGGGTSS---THHHHHHTTS--S-HHHHHHHHHHHHHTSTTTHHHHHHHHHHHTT-B-TTT--BTHHHHHHHHHHHHTSHHHHHS-HHHHHHHHHHHHHTTHHHHHHTTS---HHHHHHHHHHTT--HHHHHHHHHHHHHHS-SSPPPS---HHHHHHHHHHHHHHHHSGGG--HHHHHHHH-GGGTT-PPPHHHHHHHHHHHHHHHHHHHHHHHHHHHHHHHTTSSSSS--TTS--HHHHHHHHHHHHHHHHHH-TT-TTHHHHHHHHHHHHTTT-

pLDDT: mean 77.53, std 18.98, range [27.47, 98.31]

Radius of gyration: 19.43 Å; Cα contacts (8 Å, |Δi|>4): 288; chains: 1; bounding box: 42×52×61 Å

Mean predicted aligned error: 9.43 Å

Solvent-accessible surface area (backbone atoms only — not comparable to full-atom values): 17418 Å² total; per-residue (Å²): 139,86,81,86,78,77,80,76,71,84,65,72,69,64,68,53,52,58,54,49,53,47,49,70,50,45,62,51,66,57,72,74,59,80,54,71,69,63,62,58,59,55,69,75,75,68,83,90,56,78,65,52,55,53,50,50,52,49,51,52,51,54,65,28,85,84,31,37,46,54,49,53,49,43,48,72,75,34,59,88,38,55,37,88,72,71,63,46,59,37,56,39,57,26,53,49,19,21,49,51,45,67,70,33,73,66,45,74,72,44,55,73,69,52,39,50,44,48,43,50,24,33,47,38,32,54,52,60,56,59,44,43,75,79,45,100,60,54,58,52,57,54,28,53,54,35,39,72,54,68,40,54,65,70,56,23,46,52,30,31,43,41,20,46,67,71,32,77,92,66,78,84,70,93,86,68,56,74,70,58,47,53,54,48,52,52,50,55,49,50,42,50,64,46,45,94,75,54,63,62,63,63,54,42,42,76,59,43,65,89,46,82,88,66,73,77,51,71,70,55,49,53,52,46,53,53,46,44,32,52,46,54,50,26,44,51,44,38,55,49,49,51,52,40,54,34,37,77,70,67,55,38,52,81,71,72,51,92,94,54,79,49,51,69,58,50,53,52,53,50,52,60,49,49,53,52,43,49,73,76,46,69,83,45,82,61,51,66,56,44,52,54,41,49,57,47,47,55,70,70,71,117